Protein AF-A0A3D4B2M4-F1 (afdb_monomer_lite)

Sequence (196 aa):
KDDSYNDTPLGWANENHQDTMIDFLISRGAAMSMGDAARTGKIELVKAFIALDSTQVDLGMETSWRPLFSAAGWGHKEVVELLLDHGAEVNGASLFGNTALHSAVGGGYTEIIMLLLARGANTNVQTQDGTTPLHRAAWQRQTDMVKLLMENGADPHIKETNGYTTLDLAVAEEGAALKDWGEAGAVDAEIVRMLT

Structure (mmCIF, N/CA/C/O backbone):
data_AF-A0A3D4B2M4-F1
#
_entry.id   AF-A0A3D4B2M4-F1
#
loop_
_atom_site.group_PDB
_atom_site.id
_atom_site.type_symbol
_atom_site.label_atom_id
_atom_site.label_alt_id
_atom_site.label_comp_id
_atom_site.label_asym_id
_atom_site.label_entity_id
_atom_site.label_seq_id
_atom_site.pdbx_PDB_ins_code
_atom_site.Cartn_x
_atom_site.Cartn_y
_atom_site.Cartn_z
_atom_site.occupancy
_atom_site.B_iso_or_equiv
_atom_site.auth_seq_id
_atom_site.auth_comp_id
_atom_site.auth_asym_id
_atom_site.auth_atom_id
_atom_site.pdbx_PDB_model_num
ATOM 1 N N . LYS A 1 1 ? 8.833 13.791 18.496 1.00 41.97 1 LYS A N 1
ATOM 2 C CA . LYS A 1 1 ? 7.609 13.258 19.125 1.00 41.97 1 LYS A CA 1
ATOM 3 C C . LYS A 1 1 ? 6.656 14.427 19.179 1.00 41.97 1 LYS A C 1
ATOM 5 O O . LYS A 1 1 ? 6.992 15.424 19.797 1.00 41.97 1 LYS A O 1
ATOM 10 N N . ASP A 1 2 ? 5.643 14.390 18.327 1.00 47.41 2 ASP A N 1
ATOM 11 C CA . ASP A 1 2 ? 4.594 15.400 18.307 1.00 47.41 2 ASP A CA 1
ATOM 12 C C . ASP A 1 2 ? 3.565 14.946 19.345 1.00 47.41 2 ASP A C 1
ATOM 14 O O . ASP A 1 2 ? 2.770 14.044 19.083 1.00 47.41 2 ASP A O 1
ATOM 18 N N . ASP A 1 3 ? 3.691 15.475 20.561 1.00 55.06 3 ASP A N 1
ATOM 19 C CA . ASP A 1 3 ? 2.860 15.108 21.713 1.00 55.06 3 ASP A CA 1
ATOM 20 C C . ASP A 1 3 ? 1.454 15.749 21.636 1.00 55.06 3 ASP A C 1
ATOM 22 O O . ASP A 1 3 ? 0.611 15.509 22.498 1.00 55.06 3 ASP A O 1
ATOM 26 N N . SER A 1 4 ? 1.145 16.482 20.555 1.00 70.69 4 SER A N 1
ATOM 27 C CA . SER A 1 4 ? -0.133 17.184 20.374 1.00 70.69 4 SER A CA 1
ATOM 28 C C . SER A 1 4 ? -1.361 16.271 20.386 1.00 70.69 4 SER A C 1
ATOM 30 O O . SER A 1 4 ? -2.443 16.719 20.755 1.00 70.69 4 SER A O 1
ATOM 32 N N . TYR A 1 5 ? -1.225 14.993 20.009 1.00 72.88 5 TYR A N 1
ATOM 33 C CA . TYR A 1 5 ? -2.334 14.039 20.071 1.00 72.88 5 TYR A CA 1
ATOM 34 C C . TYR A 1 5 ? -2.703 13.671 21.511 1.00 72.88 5 TYR A C 1
ATOM 36 O O . TYR A 1 5 ? -3.893 13.631 21.828 1.00 72.88 5 TYR A O 1
ATOM 44 N N . ASN A 1 6 ? -1.714 13.407 22.367 1.00 76.19 6 ASN A N 1
ATOM 45 C CA . ASN A 1 6 ? -1.953 13.004 23.756 1.00 76.19 6 ASN A CA 1
ATOM 46 C C . ASN A 1 6 ? -2.572 14.141 24.575 1.00 76.19 6 ASN A C 1
ATOM 48 O O . ASN A 1 6 ? -3.351 13.888 25.489 1.00 76.19 6 ASN A O 1
ATOM 52 N N . ASP A 1 7 ? -2.315 15.385 24.168 1.00 82.31 7 ASP A N 1
ATOM 53 C CA . ASP A 1 7 ? -2.938 16.576 24.743 1.00 82.31 7 ASP A CA 1
ATOM 54 C C . ASP A 1 7 ? -4.418 16.747 24.341 1.00 82.31 7 ASP A C 1
ATOM 56 O O . ASP A 1 7 ? -5.126 17.595 24.890 1.00 82.31 7 ASP A O 1
ATOM 60 N N . THR A 1 8 ? -4.930 15.950 23.393 1.00 85.44 8 THR A N 1
ATOM 61 C CA . THR A 1 8 ? -6.353 15.981 23.023 1.00 85.44 8 THR A CA 1
ATOM 62 C C . THR A 1 8 ? -7.210 15.128 23.964 1.00 85.44 8 THR A C 1
ATOM 64 O O . THR A 1 8 ? -6.751 14.093 24.454 1.00 85.44 8 THR A O 1
ATOM 67 N N . PRO A 1 9 ? -8.506 15.463 24.145 1.00 86.62 9 PRO A N 1
ATOM 68 C CA . PRO A 1 9 ? -9.433 14.613 24.896 1.00 86.62 9 PRO A CA 1
ATOM 69 C C . PRO A 1 9 ? -9.510 13.176 24.364 1.00 86.62 9 PRO A C 1
ATOM 71 O O . PRO A 1 9 ? -9.657 12.240 25.146 1.00 86.62 9 PRO A O 1
ATOM 74 N N . LEU A 1 10 ? -9.385 12.996 23.042 1.00 84.62 10 LEU A N 1
ATOM 75 C CA . LEU A 1 10 ? -9.393 11.671 22.418 1.00 84.62 10 LEU A CA 1
ATOM 76 C C . LEU A 1 10 ? -8.096 10.908 22.706 1.00 84.62 10 LEU A C 1
ATOM 78 O O . LEU A 1 10 ? -8.146 9.712 22.979 1.00 84.62 10 LEU A O 1
ATOM 82 N N . GLY A 1 11 ? -6.952 11.597 22.687 1.00 85.31 11 GLY A N 1
ATOM 83 C CA . GLY A 1 11 ? -5.661 11.017 23.044 1.00 85.31 11 GLY A CA 1
ATOM 84 C C . GLY A 1 11 ? -5.634 10.516 24.471 1.00 85.31 11 GLY A C 1
ATOM 85 O O . GLY A 1 11 ? -5.378 9.333 24.687 1.00 85.31 11 GLY A O 1
ATOM 86 N N . TRP A 1 12 ? -6.027 11.369 25.415 1.00 88.06 12 TRP A N 1
ATOM 87 C CA . TRP A 1 12 ? -6.155 10.978 26.812 1.00 88.06 12 TRP A CA 1
ATOM 88 C C . TRP A 1 12 ? -7.107 9.785 26.996 1.00 88.06 12 TRP A C 1
ATOM 90 O O . TRP A 1 12 ? -6.767 8.834 27.699 1.00 88.06 12 TRP A O 1
ATOM 100 N N . ALA A 1 13 ? -8.276 9.793 26.341 1.00 88.94 13 ALA A N 1
ATOM 101 C CA . ALA A 1 13 ? -9.247 8.702 26.446 1.00 88.94 13 ALA A CA 1
ATOM 102 C C . ALA A 1 13 ? -8.692 7.372 25.906 1.00 88.94 13 ALA A C 1
ATOM 104 O O . ALA A 1 13 ? -8.861 6.337 26.547 1.00 88.94 13 ALA A O 1
ATOM 105 N N . ASN A 1 14 ? -7.985 7.406 24.774 1.00 86.19 14 ASN A N 1
ATOM 106 C CA . ASN A 1 14 ? -7.337 6.236 24.183 1.00 86.19 14 ASN A CA 1
ATOM 107 C C . ASN A 1 14 ? -6.202 5.684 25.059 1.00 86.19 14 ASN A C 1
ATOM 109 O O . ASN A 1 14 ? -6.116 4.477 25.252 1.00 86.19 14 ASN A O 1
ATOM 113 N N . GLU A 1 15 ? -5.346 6.548 25.614 1.00 86.88 15 GLU A N 1
ATOM 114 C CA . GLU A 1 15 ? -4.249 6.125 26.500 1.00 86.88 15 GLU A CA 1
ATOM 115 C C . GLU A 1 15 ? -4.736 5.526 27.822 1.00 86.88 15 GLU A C 1
ATOM 117 O O . GLU A 1 15 ? -4.068 4.674 28.402 1.00 86.88 15 GLU A O 1
ATOM 122 N N . ASN A 1 16 ? -5.903 5.963 28.297 1.00 89.06 16 ASN A N 1
ATOM 123 C CA . ASN A 1 16 ? -6.493 5.503 29.552 1.00 89.06 16 ASN A CA 1
ATOM 124 C C . ASN A 1 16 ? -7.593 4.447 29.345 1.00 89.06 16 ASN A C 1
ATOM 126 O O . ASN A 1 16 ? -8.349 4.186 30.284 1.00 89.06 16 ASN A O 1
ATOM 130 N N . HIS A 1 17 ? -7.695 3.860 28.144 1.00 88.69 17 HIS A N 1
ATOM 131 C CA . HIS A 1 17 ? -8.661 2.809 27.789 1.00 88.69 17 HIS A CA 1
ATOM 132 C C . HIS A 1 17 ? -10.112 3.161 28.176 1.00 88.69 17 HIS A C 1
ATOM 134 O O . HIS A 1 17 ? -10.832 2.378 28.795 1.00 88.69 17 HIS A O 1
ATOM 140 N N . GLN A 1 18 ? -10.523 4.398 27.882 1.00 91.25 18 GLN A N 1
ATOM 141 C CA . GLN A 1 18 ? -11.850 4.925 28.200 1.00 91.25 18 GLN A CA 1
ATOM 142 C C . GLN A 1 18 ? -12.810 4.734 27.019 1.00 91.25 18 GLN A C 1
ATOM 144 O O . GLN A 1 18 ? -13.229 5.711 26.402 1.00 91.25 18 GLN A O 1
ATOM 149 N N . ASP A 1 19 ? -13.173 3.489 26.711 1.00 87.62 19 ASP A N 1
ATOM 150 C CA . ASP A 1 19 ? -13.913 3.113 25.492 1.00 87.62 19 ASP A CA 1
ATOM 151 C C . ASP A 1 19 ? -15.190 3.942 25.267 1.00 87.62 19 ASP A C 1
ATOM 153 O O . ASP A 1 19 ? -15.391 4.520 24.204 1.00 87.62 19 ASP A O 1
ATOM 157 N N . THR A 1 20 ? -16.011 4.135 26.306 1.00 88.50 20 THR A N 1
ATOM 158 C CA . THR A 1 20 ? -17.236 4.952 26.202 1.00 88.50 20 THR A CA 1
ATOM 159 C C . THR A 1 20 ? -16.945 6.421 25.879 1.00 88.50 20 THR A C 1
ATOM 161 O O . THR A 1 20 ? -17.726 7.082 25.193 1.00 88.50 20 THR A O 1
ATOM 164 N N . MET A 1 21 ? -15.831 6.957 26.384 1.00 85.88 21 MET A N 1
ATOM 165 C CA . MET A 1 21 ? -15.405 8.322 26.079 1.00 85.88 21 MET A CA 1
ATOM 166 C C . MET A 1 21 ? -14.867 8.415 24.649 1.00 85.88 21 MET A C 1
ATOM 168 O O . MET A 1 21 ? -15.148 9.397 23.968 1.00 85.88 21 MET A O 1
ATOM 172 N N . ILE A 1 22 ? -14.134 7.400 24.182 1.00 85.50 22 ILE A N 1
ATOM 173 C CA . ILE A 1 22 ? -13.660 7.305 22.796 1.00 85.50 22 ILE A CA 1
ATOM 174 C C . ILE A 1 22 ? -14.858 7.332 21.843 1.00 85.50 22 ILE A C 1
ATOM 176 O O . ILE A 1 22 ? -14.911 8.195 20.965 1.00 85.50 22 ILE A O 1
ATOM 180 N N . ASP A 1 23 ? -15.857 6.481 22.084 1.00 83.31 23 ASP A N 1
ATOM 181 C CA . ASP A 1 23 ? -17.074 6.412 21.273 1.00 83.31 23 ASP A CA 1
ATOM 182 C C . ASP A 1 23 ? -17.819 7.748 21.239 1.00 83.31 23 ASP A C 1
ATOM 184 O O . ASP A 1 23 ? -18.197 8.258 20.178 1.00 83.31 23 ASP A O 1
ATOM 188 N N . PHE A 1 24 ? -17.982 8.363 22.413 1.00 83.94 24 PHE A N 1
ATOM 189 C CA . PHE A 1 24 ? -18.613 9.669 22.539 1.00 83.94 24 PHE A CA 1
ATOM 190 C C . PHE A 1 24 ? -17.864 10.743 21.742 1.00 83.94 24 PHE A C 1
ATOM 192 O O . PHE A 1 24 ? -18.487 11.494 20.989 1.00 83.94 24 PHE A O 1
ATOM 199 N N . LEU A 1 25 ? -16.540 10.821 21.877 1.00 83.19 25 LEU A N 1
ATOM 200 C CA . LEU A 1 25 ? -15.727 11.830 21.202 1.00 83.19 25 LEU A CA 1
ATOM 201 C C . LEU A 1 25 ? -15.739 11.640 19.683 1.00 83.19 25 LEU A C 1
ATOM 203 O O . LEU A 1 25 ? -15.917 12.621 18.960 1.00 83.19 25 LEU A O 1
ATOM 207 N N . ILE A 1 26 ? -15.622 10.402 19.197 1.00 81.00 26 ILE A N 1
ATOM 208 C CA . ILE A 1 26 ? -15.720 10.092 17.765 1.00 81.00 26 ILE A CA 1
ATOM 209 C C . ILE A 1 26 ? -17.094 10.515 17.224 1.00 81.00 26 ILE A C 1
ATOM 211 O O . ILE A 1 26 ? -17.157 11.247 16.236 1.00 81.00 26 ILE A O 1
ATOM 215 N N . SER A 1 27 ? -18.186 10.173 17.921 1.00 80.25 27 SER A N 1
ATOM 216 C CA . SER A 1 27 ? -19.558 10.529 17.509 1.00 80.25 27 SER A CA 1
ATOM 217 C C . SER A 1 27 ? -19.821 12.042 17.439 1.00 80.25 27 SER A C 1
ATOM 219 O O . SER A 1 27 ? -20.737 12.494 16.751 1.00 80.25 27 SER A O 1
ATOM 221 N N . ARG A 1 28 ? -19.024 12.847 18.153 1.00 78.75 28 ARG A N 1
ATOM 222 C CA . ARG A 1 28 ? -19.120 14.314 18.184 1.00 78.75 28 ARG A CA 1
ATOM 223 C C . ARG A 1 28 ? -18.178 15.006 17.202 1.00 78.75 28 ARG A C 1
ATOM 225 O O . ARG A 1 28 ? -18.105 16.233 17.222 1.00 78.75 28 ARG A O 1
ATOM 232 N N . GLY A 1 29 ? -17.498 14.248 16.343 1.00 71.81 29 GLY A N 1
ATOM 233 C CA . GLY A 1 29 ? -16.551 14.789 15.374 1.00 71.81 29 GLY A CA 1
ATOM 234 C C . GLY A 1 29 ? -15.217 15.141 16.021 1.00 71.81 29 GLY A C 1
ATOM 235 O O . GLY A 1 29 ? -14.761 16.281 15.930 1.00 71.81 29 GLY A O 1
ATOM 236 N N . ALA A 1 30 ? -14.598 14.174 16.703 1.00 73.38 30 ALA A N 1
ATOM 237 C CA . ALA A 1 30 ? -13.226 14.327 17.171 1.00 73.38 30 ALA A CA 1
ATOM 238 C C . ALA A 1 30 ? -12.288 14.728 16.017 1.00 73.38 30 ALA A C 1
ATOM 240 O O . ALA A 1 30 ? -12.465 14.316 14.874 1.00 73.38 30 ALA A O 1
ATOM 241 N N . ALA A 1 31 ? -11.251 15.507 16.332 1.00 68.81 31 ALA A N 1
ATOM 242 C CA . ALA A 1 31 ? -10.310 16.026 15.336 1.00 68.81 31 ALA A CA 1
ATOM 243 C C . ALA A 1 31 ? -9.489 14.940 14.607 1.00 68.81 31 ALA A C 1
ATOM 245 O O . ALA A 1 31 ? -8.898 15.220 13.568 1.00 68.81 31 ALA A O 1
ATOM 246 N N . MET A 1 32 ? -9.429 13.714 15.139 1.00 77.31 32 MET A N 1
ATOM 247 C CA . MET A 1 32 ? -8.734 12.596 14.500 1.00 77.31 32 MET A CA 1
ATOM 248 C C . MET A 1 32 ? -9.663 11.857 13.541 1.00 77.31 32 MET A C 1
ATOM 250 O O . MET A 1 32 ? -10.744 11.428 13.933 1.00 77.31 32 MET A O 1
ATOM 254 N N . SER A 1 33 ? -9.198 11.642 12.310 1.00 78.69 33 SER A N 1
ATOM 255 C CA . SER A 1 33 ? -9.883 10.793 11.336 1.00 78.69 33 SER A CA 1
ATOM 256 C C . SER A 1 33 ? -9.478 9.319 11.474 1.00 78.69 33 SER A C 1
ATOM 258 O O . SER A 1 33 ? -8.387 9.000 11.955 1.00 78.69 33 SER A O 1
ATOM 260 N N . MET A 1 34 ? -10.310 8.410 10.958 1.00 82.12 34 MET A N 1
ATOM 261 C CA . MET A 1 34 ? -9.964 6.988 10.833 1.00 82.12 34 MET A CA 1
ATOM 262 C C . MET A 1 34 ? -8.683 6.773 10.009 1.00 82.12 34 MET A C 1
ATOM 264 O O . MET A 1 34 ? -7.865 5.916 10.337 1.00 82.12 34 MET A O 1
ATOM 268 N N . GLY A 1 35 ? -8.471 7.588 8.969 1.00 80.38 35 GLY A N 1
ATOM 269 C CA . GLY A 1 35 ? -7.258 7.553 8.154 1.00 80.38 35 GLY A CA 1
ATOM 270 C C . GLY A 1 35 ? -5.994 7.873 8.954 1.00 80.38 35 GLY A C 1
ATOM 271 O O . GLY A 1 35 ? -4.974 7.218 8.758 1.00 80.38 35 GLY A O 1
ATOM 272 N N . ASP A 1 36 ? -6.062 8.829 9.884 1.00 80.44 36 ASP A N 1
ATOM 273 C CA . ASP A 1 36 ? -4.941 9.186 10.763 1.00 80.44 36 ASP A CA 1
ATOM 274 C C . ASP A 1 36 ? -4.704 8.148 11.862 1.00 80.44 36 ASP A C 1
ATOM 276 O O . ASP A 1 36 ? -3.553 7.849 12.193 1.00 80.44 36 ASP A O 1
ATOM 280 N N . ALA A 1 37 ? -5.774 7.561 12.403 1.00 85.56 37 ALA A N 1
ATOM 281 C CA . ALA A 1 37 ? -5.667 6.431 13.320 1.00 85.56 37 ALA A CA 1
ATOM 282 C C . ALA A 1 37 ? -4.973 5.239 12.638 1.00 85.56 37 ALA A C 1
ATOM 284 O O . ALA A 1 37 ? -4.032 4.674 13.194 1.00 85.56 37 ALA A O 1
ATOM 285 N N . ALA A 1 38 ? -5.356 4.930 11.395 1.00 87.81 38 ALA A N 1
ATOM 286 C CA . ALA A 1 38 ? -4.742 3.875 10.597 1.00 87.81 38 ALA A CA 1
ATOM 287 C C . ALA A 1 38 ? -3.280 4.180 10.234 1.00 87.81 38 ALA A C 1
ATOM 289 O O . ALA A 1 38 ? -2.420 3.314 10.368 1.00 87.81 38 ALA A O 1
ATOM 290 N N . ARG A 1 39 ? -2.976 5.432 9.864 1.00 85.06 39 ARG A N 1
ATOM 291 C CA . ARG A 1 39 ? -1.614 5.930 9.595 1.00 85.06 39 ARG A CA 1
ATOM 292 C C . ARG A 1 39 ? -0.676 5.826 10.798 1.00 85.06 39 ARG A C 1
ATOM 294 O O . ARG A 1 39 ? 0.532 5.775 10.622 1.00 85.06 39 ARG A O 1
ATOM 301 N N . THR A 1 40 ? -1.223 5.901 12.010 1.00 85.94 40 THR A N 1
ATOM 302 C CA . THR A 1 40 ? -0.454 5.862 13.264 1.00 85.94 40 THR A CA 1
ATOM 303 C C . THR A 1 40 ? -0.506 4.501 13.956 1.00 85.94 40 THR A C 1
ATOM 305 O O . THR A 1 40 ? 0.072 4.352 15.031 1.00 85.94 40 THR A O 1
ATOM 308 N N . GLY A 1 41 ? -1.196 3.517 13.369 1.00 87.50 41 GLY A N 1
ATOM 309 C CA . GLY A 1 41 ? -1.284 2.157 13.897 1.00 87.50 41 GLY A CA 1
ATOM 310 C C . GLY A 1 41 ? -2.149 2.018 15.150 1.00 87.50 41 GLY A C 1
ATOM 311 O O . GLY A 1 41 ? -2.019 1.036 15.875 1.00 87.50 41 GLY A O 1
ATOM 312 N N . LYS A 1 42 ? -3.026 2.987 15.440 1.00 88.25 42 LYS A N 1
ATOM 313 C CA . LYS A 1 42 ? -3.885 2.980 16.636 1.00 88.25 42 LYS A CA 1
ATOM 314 C C . LYS A 1 42 ? -5.083 2.060 16.430 1.00 88.25 42 LYS A C 1
ATOM 316 O O . LYS A 1 42 ? -6.194 2.521 16.181 1.00 88.25 42 LYS A O 1
ATOM 321 N N . ILE A 1 43 ? -4.842 0.755 16.521 1.00 88.56 43 ILE A N 1
ATOM 322 C CA . ILE A 1 43 ? -5.827 -0.279 16.190 1.00 88.56 43 ILE A CA 1
ATOM 323 C C . ILE A 1 43 ? -7.128 -0.162 16.995 1.00 88.56 43 ILE A C 1
ATOM 325 O O . ILE A 1 43 ? -8.198 -0.324 16.420 1.00 88.56 43 ILE A O 1
ATOM 329 N N . GLU A 1 44 ? -7.067 0.193 18.281 1.00 87.00 44 GLU A N 1
ATOM 330 C CA . GLU A 1 44 ? -8.271 0.346 19.113 1.00 87.00 44 GLU A CA 1
ATOM 331 C C . GLU A 1 44 ? -9.161 1.497 18.634 1.00 87.00 44 GLU A C 1
ATOM 333 O O . GLU A 1 44 ? -10.378 1.345 18.548 1.00 87.00 44 GLU A O 1
ATOM 338 N N . LEU A 1 45 ? -8.565 2.610 18.192 1.00 85.50 45 LEU A N 1
ATOM 339 C CA . LEU A 1 45 ? -9.331 3.675 17.550 1.00 85.50 45 LEU A CA 1
ATOM 340 C C . LEU A 1 45 ? -9.919 3.224 16.218 1.00 85.50 45 LEU A C 1
ATOM 342 O O . LEU A 1 45 ? -11.068 3.539 15.934 1.00 85.50 45 LEU A O 1
ATOM 346 N N . VAL A 1 46 ? -9.161 2.485 15.402 1.00 87.12 46 VAL A N 1
ATOM 347 C CA . VAL A 1 46 ? -9.677 1.956 14.129 1.00 87.12 46 VAL A CA 1
ATOM 348 C C . VAL A 1 46 ? -10.877 1.037 14.378 1.00 87.12 46 VAL A C 1
ATOM 350 O O . VAL A 1 46 ? -11.886 1.181 13.695 1.00 87.12 46 VAL A O 1
ATOM 353 N N . LYS A 1 47 ? -10.822 0.162 15.391 1.00 87.56 47 LYS A N 1
ATOM 354 C CA . LYS A 1 47 ? -11.961 -0.671 15.808 1.00 87.56 47 LYS A CA 1
ATOM 355 C C . LYS A 1 47 ? -13.159 0.174 16.240 1.00 87.56 47 LYS A C 1
ATOM 357 O O . LYS A 1 47 ? -14.267 -0.103 15.794 1.00 87.56 47 LYS A O 1
ATOM 362 N N . ALA A 1 48 ? -12.943 1.207 17.056 1.00 84.75 48 ALA A N 1
ATOM 363 C CA . ALA A 1 48 ? -14.010 2.108 17.490 1.00 84.75 48 ALA A CA 1
ATOM 364 C C . ALA A 1 48 ? -14.660 2.835 16.298 1.00 84.75 48 ALA A C 1
ATOM 366 O O . ALA A 1 48 ? -15.884 2.866 16.188 1.00 84.75 48 ALA A O 1
ATOM 367 N N . PHE A 1 49 ? -13.860 3.340 15.349 1.00 83.62 49 PHE A N 1
ATOM 368 C CA . PHE A 1 49 ? -14.374 3.937 14.111 1.00 83.62 49 PHE A CA 1
ATOM 369 C C . PHE A 1 49 ? -15.225 2.944 13.305 1.00 83.62 49 PHE A C 1
ATOM 371 O O . PHE A 1 49 ? -16.333 3.293 12.911 1.00 83.62 49 PHE A O 1
ATOM 378 N N . ILE A 1 50 ? -14.760 1.701 13.117 1.00 82.81 50 ILE A N 1
ATOM 379 C CA . ILE A 1 50 ? -15.519 0.650 12.413 1.00 82.81 50 ILE A CA 1
ATOM 380 C C . ILE A 1 50 ? -16.836 0.330 13.137 1.00 82.81 50 ILE A C 1
ATOM 382 O O . ILE A 1 50 ? -17.870 0.165 12.494 1.00 82.81 50 ILE A O 1
ATOM 386 N N . ALA A 1 51 ? -16.814 0.240 14.469 1.00 82.94 51 ALA A N 1
ATOM 387 C CA . ALA A 1 51 ? -17.985 -0.114 15.270 1.00 82.94 51 ALA A CA 1
ATOM 388 C C . ALA A 1 51 ? -19.075 0.972 15.247 1.00 82.94 51 ALA A C 1
ATOM 390 O O . ALA A 1 51 ? -20.266 0.656 15.253 1.00 82.94 51 ALA A O 1
ATOM 391 N N . LEU A 1 52 ? -18.676 2.246 15.215 1.00 73.56 52 LEU A N 1
ATOM 392 C CA . LEU A 1 52 ? -19.595 3.387 15.192 1.00 73.56 52 LEU A CA 1
ATOM 393 C C . LEU A 1 52 ? -20.171 3.641 13.795 1.00 73.56 52 LEU A C 1
ATOM 395 O O . LEU A 1 52 ? -21.329 4.043 13.678 1.00 73.56 52 LEU A O 1
ATOM 399 N N . ASP A 1 53 ? -19.402 3.368 12.741 1.00 64.75 53 ASP A N 1
ATOM 400 C CA . ASP A 1 53 ? -19.763 3.662 11.350 1.00 64.75 53 ASP A CA 1
ATOM 401 C C . ASP A 1 53 ? -20.506 2.499 10.659 1.00 64.75 53 ASP A C 1
ATOM 403 O O . ASP A 1 53 ? -20.249 2.141 9.509 1.00 64.75 53 ASP A O 1
ATOM 407 N N . SER A 1 54 ? -21.470 1.898 11.372 1.00 50.00 54 SER A N 1
ATOM 408 C CA . SER A 1 54 ? -22.284 0.740 10.936 1.00 50.00 54 SER A CA 1
ATOM 409 C C . SER A 1 54 ? -23.111 0.943 9.652 1.00 50.00 54 SER A C 1
ATOM 411 O O . SER A 1 54 ? -23.837 0.038 9.236 1.00 50.00 54 SER A O 1
ATOM 413 N N . THR A 1 55 ? -22.995 2.093 8.987 1.00 42.38 55 THR A N 1
ATOM 414 C CA . THR A 1 55 ? -23.576 2.310 7.662 1.00 42.38 55 THR A CA 1
ATOM 415 C C . THR A 1 55 ? -22.561 2.464 6.546 1.00 42.38 55 THR A C 1
ATOM 417 O O . THR A 1 55 ? -23.004 2.423 5.400 1.00 42.38 55 THR A O 1
ATOM 420 N N . GLN A 1 56 ? -21.254 2.639 6.782 1.00 47.06 56 GLN A N 1
ATOM 421 C CA . GLN A 1 56 ? -20.459 3.197 5.694 1.00 47.06 56 GLN A CA 1
ATOM 422 C C . GLN A 1 56 ? -18.940 3.003 5.703 1.00 47.06 56 GLN A C 1
ATOM 424 O O . GLN A 1 56 ? -18.173 3.948 5.567 1.00 47.06 56 GLN A O 1
ATOM 429 N N . VAL A 1 57 ? -18.500 1.745 5.633 1.00 48.94 57 VAL A N 1
ATOM 430 C CA . VAL A 1 57 ? -17.136 1.436 5.152 1.00 48.94 57 VAL A CA 1
ATOM 431 C C . VAL A 1 57 ? -16.930 1.921 3.696 1.00 48.94 57 VAL A C 1
ATOM 433 O O . VAL A 1 57 ? -15.792 2.043 3.254 1.00 48.94 57 VAL A O 1
ATOM 436 N N . ASP A 1 58 ? -18.013 2.263 2.969 1.00 46.81 58 ASP A N 1
ATOM 437 C CA . ASP A 1 58 ? -17.980 2.421 1.508 1.00 46.81 58 ASP A CA 1
ATOM 438 C C . ASP A 1 58 ? -18.806 3.571 0.869 1.00 46.81 58 ASP A C 1
ATOM 440 O O . ASP A 1 58 ? -18.903 3.611 -0.354 1.00 46.81 58 ASP A O 1
ATOM 444 N N . LEU A 1 59 ? -19.413 4.537 1.592 1.00 36.78 59 LEU A N 1
ATOM 445 C CA . LEU A 1 59 ? -20.041 5.687 0.888 1.00 36.78 59 LEU A CA 1
ATOM 446 C C . LEU A 1 59 ? -19.232 6.980 1.002 1.00 36.78 59 LEU A C 1
ATOM 448 O O . LEU A 1 59 ? -19.207 7.678 2.012 1.00 36.78 59 LEU A O 1
ATOM 452 N N . GLY A 1 60 ? -18.714 7.377 -0.156 1.00 40.00 60 GLY A N 1
ATOM 453 C CA . GLY A 1 60 ? -19.293 8.545 -0.818 1.00 40.00 60 GLY A CA 1
ATOM 454 C C . GLY A 1 60 ? -18.768 9.912 -0.398 1.00 40.00 60 GLY A C 1
ATOM 455 O O . GLY A 1 60 ? -19.263 10.919 -0.898 1.00 40.00 60 GLY A O 1
ATOM 456 N N . MET A 1 61 ? -17.743 9.979 0.441 1.00 38.03 61 MET A N 1
ATOM 457 C CA . MET A 1 61 ? -16.860 11.142 0.464 1.00 38.03 61 MET A CA 1
ATOM 458 C C . MET A 1 61 ? -15.508 10.701 -0.077 1.00 38.03 61 MET A C 1
ATOM 460 O O . MET A 1 61 ? -15.115 9.555 0.123 1.00 38.03 61 MET A O 1
ATOM 464 N N . GLU A 1 62 ? -14.787 11.589 -0.755 1.00 44.84 62 GLU A N 1
ATOM 465 C CA . GLU A 1 62 ? -13.466 11.371 -1.379 1.00 44.84 62 GLU A CA 1
ATOM 466 C C . GLU A 1 62 ? -12.356 10.843 -0.422 1.00 44.84 62 GLU A C 1
ATOM 468 O O . GLU A 1 62 ? -11.169 10.858 -0.741 1.00 44.84 62 GLU A O 1
ATOM 473 N N . THR A 1 63 ? -12.712 10.388 0.781 1.00 46.34 63 THR A N 1
ATOM 474 C CA . THR A 1 63 ? -11.865 10.059 1.923 1.00 46.34 63 THR A CA 1
ATOM 475 C C . THR A 1 63 ? -12.028 8.629 2.460 1.00 46.34 63 THR A C 1
ATOM 477 O O . THR A 1 63 ? -11.167 8.224 3.245 1.00 46.34 63 THR A O 1
ATOM 480 N N . SER A 1 64 ? -13.029 7.838 2.031 1.00 46.75 64 SER A N 1
ATOM 481 C CA . SER A 1 64 ? -13.289 6.473 2.556 1.00 46.75 64 SER A CA 1
ATOM 482 C C . SER A 1 64 ? -12.189 5.441 2.234 1.00 46.75 64 SER A C 1
ATOM 484 O O . SER A 1 64 ? -12.112 4.387 2.850 1.00 46.75 64 SER A O 1
ATOM 486 N N . TRP A 1 65 ? -11.245 5.787 1.357 1.00 56.66 65 TRP A N 1
ATOM 487 C CA . TRP A 1 65 ? -10.184 4.898 0.859 1.00 56.66 65 TRP A CA 1
ATOM 488 C C . TRP A 1 65 ? -8.826 5.120 1.548 1.00 56.66 65 TRP A C 1
ATOM 490 O O . TRP A 1 65 ? -7.881 4.352 1.380 1.00 56.66 65 TRP A O 1
ATOM 500 N N . ARG A 1 66 ? -8.708 6.175 2.368 1.00 72.06 66 ARG A N 1
ATOM 501 C CA . ARG A 1 66 ? -7.453 6.561 3.039 1.00 72.06 66 ARG A CA 1
ATOM 502 C C . ARG A 1 66 ? -6.983 5.597 4.138 1.00 72.06 66 ARG A C 1
ATOM 504 O O . ARG A 1 66 ? -5.767 5.472 4.266 1.00 72.06 66 ARG A O 1
ATOM 511 N N . PRO A 1 67 ? -7.844 4.941 4.945 1.00 83.19 67 PRO A N 1
ATOM 512 C CA . PRO A 1 67 ? -7.364 4.121 6.059 1.00 83.19 67 PRO A CA 1
ATOM 513 C C . PRO A 1 67 ? -6.489 2.952 5.607 1.00 83.19 67 PRO A C 1
ATOM 515 O O . PRO A 1 67 ? -5.402 2.768 6.151 1.00 83.19 67 PRO A O 1
ATOM 518 N N . LEU A 1 68 ? -6.913 2.219 4.571 1.00 88.62 68 LEU A N 1
ATOM 519 C CA . LEU A 1 68 ? -6.167 1.067 4.064 1.00 88.62 68 LEU A CA 1
ATOM 520 C C . LEU A 1 68 ? -4.836 1.500 3.436 1.00 88.62 68 LEU A C 1
ATOM 522 O O . LEU A 1 68 ? -3.802 0.910 3.737 1.00 88.62 68 LEU A O 1
ATOM 526 N N . PHE A 1 69 ? -4.836 2.568 2.631 1.00 86.69 69 PHE A N 1
ATOM 527 C CA . PHE A 1 69 ? -3.612 3.088 2.005 1.00 86.69 69 PHE A CA 1
ATOM 528 C C . PHE A 1 69 ? -2.628 3.623 3.043 1.00 86.69 69 PHE A C 1
ATOM 530 O O . PHE A 1 69 ? -1.434 3.351 2.958 1.00 86.69 69 PHE A O 1
ATOM 537 N N . SER A 1 70 ? -3.126 4.350 4.047 1.00 86.75 70 SER A N 1
ATOM 538 C CA . SER A 1 70 ? -2.313 4.848 5.154 1.00 86.75 70 SER A CA 1
ATOM 539 C C . SER A 1 70 ? -1.734 3.701 5.979 1.00 86.75 70 SER A C 1
ATOM 541 O O . SER A 1 70 ? -0.538 3.685 6.229 1.00 86.75 70 SER A O 1
ATOM 543 N N . ALA A 1 71 ? -2.533 2.713 6.379 1.00 91.25 71 ALA A N 1
ATOM 544 C CA . ALA A 1 71 ? -2.010 1.575 7.133 1.00 91.25 71 ALA A CA 1
ATOM 545 C C . ALA A 1 71 ? -0.953 0.803 6.325 1.00 91.25 71 ALA A C 1
ATOM 547 O O . ALA A 1 71 ? 0.110 0.472 6.851 1.00 91.25 71 ALA A O 1
ATOM 548 N N . ALA A 1 72 ? -1.212 0.587 5.032 1.00 91.75 72 ALA A N 1
ATOM 549 C CA . ALA A 1 72 ? -0.307 -0.112 4.131 1.00 91.75 72 ALA A CA 1
ATOM 550 C C . ALA A 1 72 ? 1.000 0.659 3.887 1.00 91.75 72 ALA A C 1
ATOM 552 O O . ALA A 1 72 ? 2.077 0.077 3.956 1.00 91.75 72 ALA A O 1
ATOM 553 N N . GLY A 1 73 ? 0.915 1.970 3.652 1.00 88.94 73 GLY A N 1
ATOM 554 C CA . GLY A 1 73 ? 2.062 2.845 3.399 1.00 88.94 73 GLY A CA 1
ATOM 555 C C . GLY A 1 73 ? 2.887 3.209 4.632 1.00 88.94 73 GLY A C 1
ATOM 556 O O . GLY A 1 73 ? 3.950 3.799 4.475 1.00 88.94 73 GLY A O 1
ATOM 557 N N . TRP A 1 74 ? 2.421 2.867 5.836 1.00 90.06 74 TRP A N 1
ATOM 558 C CA . TRP A 1 74 ? 3.133 3.099 7.101 1.00 90.06 74 TRP A CA 1
ATOM 559 C C . TRP A 1 74 ? 3.465 1.804 7.861 1.00 90.06 74 TRP A C 1
ATOM 561 O O . TRP A 1 74 ? 3.988 1.856 8.972 1.00 90.06 74 TRP A O 1
ATOM 571 N N . GLY A 1 75 ? 3.204 0.633 7.270 1.00 92.81 75 GLY A N 1
ATOM 572 C CA . GLY A 1 75 ? 3.662 -0.645 7.821 1.00 92.81 75 GLY A CA 1
ATOM 573 C C . GLY A 1 75 ? 2.776 -1.237 8.919 1.00 92.81 75 GLY A C 1
ATOM 574 O O . GLY A 1 75 ? 3.201 -2.146 9.629 1.00 92.81 75 GLY A O 1
ATOM 575 N N . HIS A 1 76 ? 1.536 -0.772 9.070 1.00 94.88 76 HIS A N 1
ATOM 576 C CA . HIS A 1 76 ? 0.624 -1.230 10.121 1.00 94.88 76 HIS A CA 1
ATOM 577 C C . HIS A 1 76 ? -0.187 -2.458 9.688 1.00 94.88 76 HIS A C 1
ATOM 579 O O . HIS A 1 76 ? -1.390 -2.371 9.447 1.00 94.88 76 HIS A O 1
ATOM 585 N N . LYS A 1 77 ? 0.477 -3.617 9.607 1.00 94.81 77 LYS A N 1
ATOM 586 C CA . LYS A 1 77 ? -0.113 -4.887 9.144 1.00 94.81 77 LYS A CA 1
ATOM 587 C C . LYS A 1 77 ? -1.413 -5.263 9.857 1.00 94.81 77 LYS A C 1
ATOM 589 O O . LYS A 1 77 ? -2.389 -5.560 9.184 1.00 94.81 77 LYS A O 1
ATOM 594 N N . GLU A 1 78 ? -1.452 -5.200 11.187 1.00 94.69 78 GLU A N 1
ATOM 595 C CA . GLU A 1 78 ? -2.649 -5.565 11.965 1.00 94.69 78 GLU A CA 1
ATOM 596 C C . GLU A 1 78 ? -3.858 -4.683 11.612 1.00 94.69 78 GLU A C 1
ATOM 598 O O . GLU A 1 78 ? -4.991 -5.154 11.548 1.00 94.69 78 GLU A O 1
ATOM 603 N N . VAL A 1 79 ? -3.616 -3.399 11.325 1.00 93.19 79 VAL A N 1
ATOM 604 C CA . VAL A 1 79 ? -4.661 -2.478 10.867 1.00 93.19 79 VAL A CA 1
ATOM 605 C C . VAL A 1 79 ? -5.099 -2.824 9.443 1.00 93.19 79 VAL A C 1
ATOM 607 O O . VAL A 1 79 ? -6.292 -2.796 9.161 1.00 93.19 79 VAL A O 1
ATOM 610 N N . VAL A 1 80 ? -4.167 -3.176 8.551 1.00 93.38 80 VAL A N 1
ATOM 611 C CA . VAL A 1 80 ? -4.498 -3.633 7.189 1.00 93.38 80 VAL A CA 1
ATOM 612 C C . VAL A 1 80 ? -5.369 -4.891 7.232 1.00 93.38 80 VAL A C 1
ATOM 614 O O . VAL A 1 80 ? -6.395 -4.930 6.559 1.00 93.38 80 VAL A O 1
ATOM 617 N N . GLU A 1 81 ? -5.000 -5.890 8.038 1.00 94.25 81 GLU A N 1
ATOM 618 C CA . GLU A 1 81 ? -5.789 -7.116 8.225 1.00 94.25 81 GLU A CA 1
ATOM 619 C C . GLU A 1 81 ? -7.196 -6.789 8.724 1.00 94.25 81 GLU A C 1
ATOM 621 O O . GLU A 1 81 ? -8.174 -7.189 8.093 1.00 94.25 81 GLU A O 1
ATOM 626 N N . LEU A 1 82 ? -7.299 -5.980 9.783 1.00 91.62 82 LEU A N 1
ATOM 627 C CA . LEU A 1 82 ? -8.577 -5.563 10.351 1.00 91.62 82 LEU A CA 1
ATOM 628 C C . LEU A 1 82 ? -9.473 -4.875 9.312 1.00 91.62 82 LEU A C 1
ATOM 630 O O . LEU A 1 82 ? -10.656 -5.195 9.220 1.00 91.62 82 LEU A O 1
ATOM 634 N N . LEU A 1 83 ? -8.926 -3.938 8.535 1.00 89.38 83 LEU A N 1
ATOM 635 C CA . LEU A 1 83 ? -9.679 -3.203 7.516 1.00 89.38 83 LEU A CA 1
ATOM 636 C C . LEU A 1 83 ? -10.189 -4.133 6.409 1.00 89.38 83 LEU A C 1
ATOM 638 O O . LEU A 1 83 ? -11.354 -4.045 6.025 1.00 89.38 83 LEU A O 1
ATOM 642 N N . LEU A 1 84 ? -9.344 -5.042 5.918 1.00 89.75 84 LEU A N 1
ATOM 643 C CA . LEU A 1 84 ? -9.724 -6.003 4.879 1.00 89.75 84 LEU A CA 1
ATOM 644 C C . LEU A 1 84 ? -10.768 -7.009 5.386 1.00 89.75 84 LEU A C 1
ATOM 646 O O . LEU A 1 84 ? -11.666 -7.386 4.638 1.00 89.75 84 LEU A O 1
ATOM 650 N N . ASP A 1 85 ? -10.688 -7.417 6.654 1.00 90.31 85 ASP A N 1
ATOM 651 C CA . ASP A 1 85 ? -11.675 -8.308 7.281 1.00 90.31 85 ASP A CA 1
ATOM 652 C C . ASP A 1 85 ? -13.049 -7.641 7.447 1.00 90.31 85 ASP A C 1
ATOM 654 O O . ASP A 1 85 ? -14.073 -8.322 7.436 1.00 90.31 85 ASP A O 1
ATOM 658 N N . HIS A 1 86 ? -13.082 -6.309 7.541 1.00 85.50 86 HIS A N 1
ATOM 659 C CA . HIS A 1 86 ? -14.308 -5.511 7.630 1.00 85.50 86 HIS A CA 1
ATOM 660 C C . HIS A 1 86 ? -14.769 -4.955 6.273 1.00 85.50 86 HIS A C 1
ATOM 662 O O . HIS A 1 86 ? -15.585 -4.037 6.225 1.00 85.50 86 HIS A O 1
ATOM 668 N N . GLY A 1 87 ? -14.287 -5.532 5.168 1.00 82.25 87 GLY A N 1
ATOM 669 C CA . GLY A 1 87 ? -14.808 -5.256 3.829 1.00 82.25 87 GLY A CA 1
ATOM 670 C C . GLY A 1 87 ? -14.162 -4.079 3.104 1.00 82.25 87 GLY A C 1
ATOM 671 O O . GLY A 1 87 ? -14.721 -3.629 2.108 1.00 82.25 87 GLY A O 1
ATOM 672 N N . ALA A 1 88 ? -13.000 -3.587 3.550 1.00 84.62 88 ALA A N 1
ATOM 673 C CA . ALA A 1 88 ? -12.244 -2.616 2.764 1.00 84.62 88 ALA A CA 1
ATOM 674 C C . ALA A 1 88 ? -11.878 -3.201 1.389 1.00 84.62 88 ALA A C 1
ATOM 676 O O . ALA A 1 88 ? -11.354 -4.315 1.288 1.00 84.62 88 ALA A O 1
ATOM 677 N N . GLU A 1 89 ? -12.120 -2.442 0.322 1.00 86.12 89 GLU A N 1
ATOM 678 C CA . GLU A 1 89 ? -11.816 -2.894 -1.031 1.00 86.12 89 GLU A CA 1
ATOM 679 C C . GLU A 1 89 ? -10.297 -2.913 -1.269 1.00 86.12 89 GLU A C 1
ATOM 681 O O . GLU A 1 89 ? -9.622 -1.882 -1.323 1.00 86.12 89 GLU A O 1
ATOM 686 N N . VAL A 1 90 ? -9.757 -4.115 -1.471 1.00 88.31 90 VAL A N 1
ATOM 687 C CA . VAL A 1 90 ? -8.319 -4.351 -1.685 1.00 88.31 90 VAL A CA 1
ATOM 688 C C . VAL A 1 90 ? -7.759 -3.633 -2.923 1.00 88.31 90 VAL A C 1
ATOM 690 O O . VAL A 1 90 ? -6.603 -3.208 -2.928 1.00 88.31 90 VAL A O 1
ATOM 693 N N . ASN A 1 91 ? -8.588 -3.481 -3.960 1.00 88.44 91 ASN A N 1
ATOM 694 C CA . ASN A 1 91 ? -8.243 -2.858 -5.241 1.00 88.44 91 ASN A CA 1
ATOM 695 C C . ASN A 1 91 ? -8.745 -1.422 -5.371 1.00 88.44 91 ASN A C 1
ATOM 697 O O . ASN A 1 91 ? -8.565 -0.810 -6.425 1.00 88.44 91 ASN A O 1
ATOM 701 N N . GLY A 1 92 ? -9.314 -0.880 -4.293 1.00 84.69 92 GLY A N 1
ATOM 702 C CA . GLY A 1 92 ? -9.698 0.511 -4.225 1.00 84.69 92 GLY A CA 1
ATOM 703 C C . GL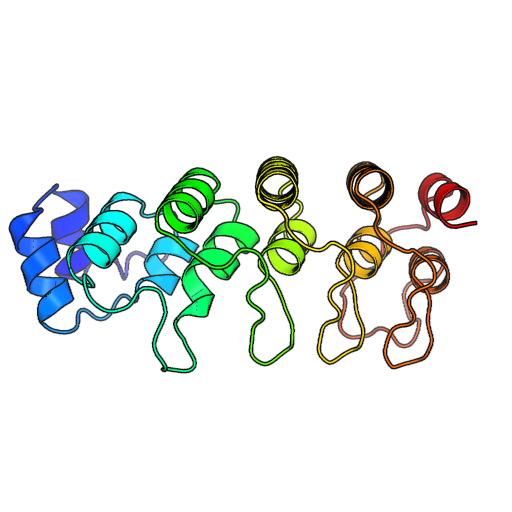Y A 1 92 ? -8.523 1.405 -4.592 1.00 84.69 92 GLY A C 1
ATOM 704 O O . GLY A 1 92 ? -7.394 1.187 -4.139 1.00 84.69 92 GLY A O 1
ATOM 705 N N . ALA A 1 93 ? -8.786 2.404 -5.424 1.00 84.19 93 ALA A N 1
ATOM 706 C CA . ALA A 1 93 ? -7.780 3.337 -5.898 1.00 84.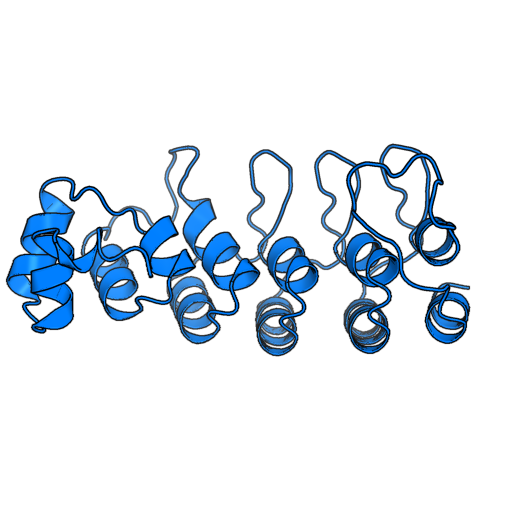19 93 ALA A CA 1
ATOM 707 C C . ALA A 1 93 ? -8.079 4.749 -5.385 1.00 84.19 93 ALA A C 1
ATOM 709 O O . ALA A 1 93 ? -9.229 5.173 -5.294 1.00 84.19 93 ALA A O 1
ATOM 710 N N . SER A 1 94 ? -7.030 5.494 -5.042 1.00 81.94 94 SER A N 1
ATOM 711 C CA . SER A 1 94 ? -7.142 6.911 -4.704 1.00 81.94 94 SER A CA 1
ATOM 712 C C . SER A 1 94 ? -7.506 7.751 -5.933 1.00 81.94 94 SER A C 1
ATOM 714 O O . SER A 1 94 ? -7.471 7.270 -7.064 1.00 81.94 94 SER A O 1
ATOM 716 N N . LEU A 1 95 ? -7.756 9.050 -5.732 1.00 80.06 95 LEU A N 1
ATOM 717 C CA . LEU A 1 95 ? -7.950 10.014 -6.828 1.00 80.06 95 LEU A CA 1
ATOM 718 C C . LEU A 1 95 ? -6.788 10.032 -7.841 1.00 80.06 95 LEU A C 1
ATOM 720 O O . LEU A 1 95 ? -6.989 10.389 -8.995 1.00 80.06 95 LEU A O 1
ATOM 724 N N . PHE A 1 96 ? -5.592 9.614 -7.418 1.00 82.00 96 PHE A N 1
ATOM 725 C CA . PHE A 1 96 ? -4.399 9.509 -8.262 1.00 82.00 96 PHE A CA 1
ATOM 726 C C . PHE A 1 96 ? -4.162 8.081 -8.783 1.00 82.00 96 PHE A C 1
ATOM 728 O O . PHE A 1 96 ? -3.074 7.769 -9.261 1.00 82.00 96 PHE A O 1
ATOM 735 N N . GLY A 1 97 ? -5.124 7.171 -8.621 1.00 85.00 97 GLY A N 1
ATOM 736 C CA . GLY A 1 97 ? -5.010 5.770 -9.030 1.00 85.00 97 GLY A CA 1
ATOM 737 C C . GLY A 1 97 ? -4.112 4.907 -8.130 1.00 85.00 97 GLY A C 1
ATOM 738 O O . GLY A 1 97 ? -3.776 3.786 -8.496 1.00 85.00 97 GLY A O 1
ATOM 739 N N . ASN A 1 98 ? -3.697 5.401 -6.956 1.00 86.00 98 ASN A N 1
ATOM 740 C CA . ASN A 1 98 ? -2.856 4.618 -6.045 1.00 86.00 98 ASN A CA 1
ATOM 741 C C . ASN A 1 98 ? -3.710 3.636 -5.244 1.00 86.00 98 ASN A C 1
ATOM 743 O O . ASN A 1 98 ? -4.670 4.045 -4.597 1.00 86.00 98 ASN A O 1
ATOM 747 N N . THR A 1 99 ? -3.312 2.369 -5.235 1.00 90.69 99 THR A N 1
ATOM 748 C CA . THR A 1 99 ? -3.928 1.320 -4.408 1.00 90.69 99 THR A CA 1
ATOM 749 C C . THR A 1 99 ? -3.131 1.084 -3.127 1.00 90.69 99 THR A C 1
ATOM 751 O O . THR A 1 99 ? -1.986 1.526 -2.998 1.00 90.69 99 THR A O 1
ATOM 754 N N . ALA A 1 100 ? -3.688 0.301 -2.200 1.00 90.81 100 ALA A N 1
ATOM 755 C CA . ALA A 1 100 ? -2.970 -0.137 -1.001 1.00 90.81 100 ALA A CA 1
ATOM 756 C C . ALA A 1 100 ? -1.641 -0.836 -1.341 1.00 90.81 100 ALA A C 1
ATOM 758 O O . ALA A 1 100 ? -0.642 -0.648 -0.646 1.00 90.81 100 ALA A O 1
ATOM 759 N N . LEU A 1 101 ? -1.611 -1.583 -2.452 1.00 93.88 101 LEU A N 1
ATOM 760 C CA . LEU A 1 101 ? -0.414 -2.262 -2.941 1.00 93.88 101 LEU A CA 1
ATOM 761 C C . LEU A 1 101 ? 0.671 -1.270 -3.388 1.00 93.88 101 LEU A C 1
ATOM 763 O O . LEU A 1 101 ? 1.838 -1.473 -3.061 1.00 93.88 101 LEU A O 1
ATOM 767 N N . HIS A 1 102 ? 0.302 -0.167 -4.053 1.00 91.56 102 HIS A N 1
ATOM 768 C CA . HIS A 1 102 ? 1.254 0.898 -4.397 1.00 91.56 102 HIS A CA 1
ATOM 769 C C . HIS A 1 102 ? 1.903 1.492 -3.145 1.00 91.56 102 HIS A C 1
ATOM 771 O O . HIS A 1 102 ? 3.123 1.654 -3.096 1.00 91.56 102 HIS A O 1
ATOM 777 N N . SER A 1 103 ? 1.099 1.793 -2.120 1.00 90.06 103 SER A N 1
ATOM 778 C CA . SER A 1 103 ? 1.598 2.354 -0.862 1.00 90.06 103 SER A CA 1
ATOM 779 C C . SER A 1 103 ? 2.497 1.370 -0.110 1.00 90.06 103 SER A C 1
ATOM 781 O O . SER A 1 103 ? 3.570 1.762 0.344 1.00 90.06 103 SER A O 1
ATOM 783 N N . ALA A 1 104 ? 2.109 0.094 -0.029 1.00 92.75 104 ALA A N 1
ATOM 784 C CA . ALA A 1 104 ? 2.901 -0.936 0.641 1.00 92.75 104 ALA A CA 1
ATOM 785 C C . ALA A 1 104 ? 4.258 -1.166 -0.045 1.00 92.75 104 ALA A C 1
ATOM 787 O O . ALA A 1 104 ? 5.281 -1.224 0.637 1.00 92.75 104 ALA A O 1
ATOM 788 N N . VAL A 1 105 ? 4.280 -1.230 -1.385 1.00 91.38 105 VAL A N 1
ATOM 789 C CA . VAL A 1 105 ? 5.523 -1.317 -2.175 1.00 91.38 105 VAL A CA 1
ATOM 790 C C . VAL A 1 105 ? 6.368 -0.062 -1.989 1.00 91.38 105 VAL A C 1
ATOM 792 O O . VAL A 1 105 ? 7.570 -0.159 -1.766 1.00 91.38 105 VAL A O 1
ATOM 795 N N . GLY A 1 106 ? 5.740 1.116 -2.013 1.00 87.00 106 GLY A N 1
ATOM 796 C CA . GLY A 1 106 ? 6.419 2.389 -1.792 1.00 87.00 106 GLY A CA 1
ATOM 797 C C . GLY A 1 106 ? 7.131 2.486 -0.440 1.00 87.00 106 GLY A C 1
ATOM 798 O O . GLY A 1 106 ? 8.157 3.159 -0.372 1.00 87.00 106 GLY A O 1
ATOM 799 N N . GLY A 1 107 ? 6.602 1.819 0.592 1.00 86.00 107 GLY A N 1
ATOM 800 C CA . GLY A 1 107 ? 7.193 1.723 1.930 1.00 86.00 107 GLY A CA 1
ATOM 801 C C . GLY A 1 107 ? 8.054 0.476 2.181 1.00 86.00 107 GLY A C 1
ATOM 802 O O . GLY A 1 107 ? 8.634 0.362 3.257 1.00 86.00 107 GLY A O 1
ATOM 803 N N . GLY A 1 108 ? 8.154 -0.457 1.226 1.00 88.38 108 GLY A N 1
ATOM 804 C CA . GLY A 1 108 ? 8.958 -1.678 1.369 1.00 88.38 108 GLY A CA 1
ATOM 805 C C . GLY A 1 108 ? 8.381 -2.732 2.328 1.00 88.38 108 GLY A C 1
ATOM 806 O O . GLY A 1 108 ? 9.121 -3.571 2.838 1.00 88.38 108 GLY A O 1
ATOM 807 N N . TYR A 1 109 ? 7.076 -2.708 2.616 1.00 93.25 109 TYR A N 1
ATOM 808 C CA . TYR A 1 109 ? 6.465 -3.573 3.634 1.00 93.25 109 TYR A CA 1
ATOM 809 C C . TYR A 1 109 ? 6.049 -4.942 3.078 1.00 93.25 109 TYR A C 1
ATOM 811 O O . TYR A 1 109 ? 4.867 -5.205 2.850 1.00 93.25 109 TYR A O 1
ATOM 819 N N . THR A 1 110 ? 7.018 -5.843 2.896 1.00 91.69 110 THR A N 1
ATOM 820 C CA . THR A 1 110 ? 6.831 -7.169 2.272 1.00 91.69 110 THR A CA 1
ATOM 821 C C . THR A 1 110 ? 5.687 -7.990 2.875 1.00 91.69 110 THR A C 1
ATOM 823 O O . THR A 1 110 ? 4.907 -8.589 2.138 1.00 91.69 110 THR A O 1
ATOM 826 N N . GLU A 1 111 ? 5.524 -8.001 4.202 1.00 93.38 111 GLU A N 1
ATOM 827 C CA . GLU A 1 111 ? 4.431 -8.751 4.841 1.00 93.38 111 GLU A CA 1
ATOM 828 C C . GLU A 1 111 ? 3.039 -8.228 4.468 1.00 93.38 111 GLU A C 1
ATOM 830 O O . GLU A 1 111 ? 2.117 -9.015 4.261 1.00 93.38 111 GLU A O 1
ATOM 835 N N . ILE A 1 112 ? 2.891 -6.908 4.351 1.00 94.81 112 ILE A N 1
ATOM 836 C CA . ILE A 1 112 ? 1.634 -6.272 3.942 1.00 94.81 112 ILE A CA 1
ATOM 837 C C . ILE A 1 112 ? 1.360 -6.554 2.470 1.00 94.81 112 ILE A C 1
ATOM 839 O O . ILE A 1 112 ? 0.220 -6.788 2.085 1.00 94.81 112 ILE A O 1
ATOM 843 N N . ILE A 1 113 ? 2.401 -6.568 1.645 1.00 94.31 113 ILE A N 1
ATOM 844 C CA . ILE A 1 113 ? 2.287 -6.866 0.218 1.00 94.31 113 ILE A CA 1
ATOM 845 C C . ILE A 1 113 ? 1.807 -8.300 0.020 1.00 94.31 113 ILE A C 1
ATOM 847 O O . ILE A 1 113 ? 0.828 -8.512 -0.689 1.00 94.31 113 ILE A O 1
ATOM 851 N N . MET A 1 114 ? 2.416 -9.270 0.707 1.00 94.25 114 MET A N 1
ATOM 852 C CA . MET A 1 114 ? 1.954 -10.661 0.682 1.00 94.25 114 MET A CA 1
ATOM 853 C C . MET A 1 114 ? 0.500 -10.788 1.139 1.00 94.25 114 MET A C 1
ATOM 855 O O . MET A 1 114 ? -0.278 -11.499 0.507 1.00 94.25 114 MET A O 1
ATOM 859 N N . LEU A 1 115 ? 0.118 -10.077 2.203 1.00 94.94 115 LEU A N 1
ATOM 860 C CA . LEU A 1 115 ? -1.261 -10.050 2.681 1.00 94.94 115 LEU A CA 1
ATOM 861 C C . LEU A 1 115 ? -2.220 -9.498 1.616 1.00 94.94 115 LEU A C 1
ATOM 863 O O . LEU A 1 115 ? -3.227 -10.133 1.320 1.00 94.94 115 LEU A O 1
ATOM 867 N N . LEU A 1 116 ? -1.914 -8.344 1.022 1.00 93.94 116 LEU A N 1
ATOM 868 C CA . LEU A 1 116 ? -2.749 -7.723 -0.009 1.00 93.94 116 LEU A CA 1
ATOM 869 C C . LEU A 1 116 ? -2.899 -8.640 -1.231 1.00 93.94 116 LEU A C 1
ATOM 871 O O . LEU A 1 116 ? -4.011 -8.831 -1.719 1.00 93.94 116 LEU A O 1
ATOM 875 N N . LEU A 1 117 ? -1.811 -9.268 -1.684 1.00 94.06 117 LEU A N 1
ATOM 876 C CA . LEU A 1 117 ? -1.832 -10.229 -2.792 1.00 94.06 117 LEU A CA 1
ATOM 877 C C . LEU A 1 117 ? -2.668 -11.470 -2.455 1.00 94.06 117 LEU A C 1
ATOM 879 O O . LEU A 1 117 ? -3.500 -11.883 -3.261 1.00 94.06 117 LEU A O 1
ATOM 883 N N . ALA A 1 118 ? -2.541 -12.007 -1.238 1.00 94.25 118 ALA A N 1
ATOM 884 C CA . ALA A 1 118 ? -3.367 -13.118 -0.763 1.00 94.25 118 ALA A CA 1
ATOM 885 C C . ALA A 1 118 ? -4.865 -12.763 -0.693 1.00 94.25 118 ALA A C 1
ATOM 887 O O . ALA A 1 118 ? -5.716 -13.644 -0.812 1.00 94.25 118 ALA A O 1
ATOM 888 N N . ARG A 1 119 ? -5.197 -11.476 -0.529 1.00 93.00 119 ARG A N 1
ATOM 889 C CA . ARG A 1 119 ? -6.570 -10.946 -0.562 1.00 93.00 119 ARG A CA 1
ATOM 890 C C . ARG A 1 119 ? -7.031 -10.540 -1.969 1.00 93.00 119 ARG A C 1
ATOM 892 O O . ARG A 1 119 ? -8.119 -9.991 -2.103 1.00 93.00 119 ARG A O 1
ATOM 899 N N . GLY A 1 120 ? -6.251 -10.833 -3.013 1.00 91.50 120 GLY A N 1
ATOM 900 C CA . GLY A 1 120 ? -6.625 -10.585 -4.409 1.00 91.50 120 GLY A CA 1
ATOM 901 C C . GLY A 1 120 ? -6.284 -9.185 -4.925 1.00 91.50 120 GLY A C 1
ATOM 902 O O . GLY A 1 120 ? -6.961 -8.686 -5.828 1.00 91.50 120 GLY A O 1
ATOM 903 N N . ALA A 1 121 ? -5.260 -8.535 -4.362 1.00 92.69 121 ALA A N 1
ATOM 904 C CA . ALA A 1 121 ? -4.746 -7.284 -4.908 1.00 92.69 121 ALA A CA 1
ATOM 905 C C . ALA A 1 121 ? -4.246 -7.470 -6.349 1.00 92.69 121 ALA A C 1
ATOM 907 O O . ALA A 1 121 ? -3.460 -8.369 -6.644 1.00 92.69 121 ALA A O 1
ATOM 908 N N . ASN A 1 122 ? -4.670 -6.583 -7.241 1.00 92.69 122 ASN A N 1
ATOM 909 C CA . ASN A 1 122 ? -4.239 -6.545 -8.626 1.00 92.69 122 ASN A CA 1
ATOM 910 C C . ASN A 1 122 ? -2.873 -5.845 -8.725 1.00 92.69 122 ASN A C 1
ATOM 912 O O . ASN A 1 122 ? -2.730 -4.658 -8.423 1.00 92.69 122 ASN A O 1
ATOM 916 N N . THR A 1 123 ? -1.871 -6.594 -9.181 1.00 93.81 123 THR A N 1
ATOM 917 C CA . THR A 1 123 ? -0.477 -6.160 -9.357 1.00 93.81 123 THR A CA 1
ATOM 918 C C . THR A 1 123 ? -0.259 -5.219 -10.538 1.00 93.81 123 THR A C 1
ATOM 920 O O . THR A 1 123 ? 0.789 -4.584 -10.614 1.00 93.81 123 THR A O 1
ATOM 923 N N . ASN A 1 124 ? -1.241 -5.097 -11.432 1.00 93.44 124 ASN A N 1
ATOM 924 C CA . ASN A 1 124 ? -1.143 -4.362 -12.693 1.00 93.44 124 ASN A CA 1
ATOM 925 C C . ASN A 1 124 ? -1.982 -3.080 -12.716 1.00 93.44 124 ASN A C 1
ATOM 927 O O . ASN A 1 124 ? -2.140 -2.470 -13.772 1.00 93.44 124 ASN A O 1
ATOM 931 N N . VAL A 1 125 ? -2.543 -2.661 -11.575 1.00 91.56 125 VAL A N 1
ATOM 932 C CA . VAL A 1 125 ? -3.249 -1.374 -11.497 1.00 91.56 125 VAL A CA 1
ATOM 933 C C . VAL A 1 125 ? -2.269 -0.253 -11.813 1.00 91.56 125 VAL A C 1
ATOM 935 O O . VAL A 1 125 ? -1.175 -0.213 -11.253 1.00 91.56 125 VAL A O 1
ATOM 938 N N . GLN A 1 126 ? -2.677 0.641 -12.707 1.00 91.56 126 GLN A N 1
ATOM 939 C CA . GLN A 1 126 ? -1.912 1.823 -13.068 1.00 91.56 126 GLN A CA 1
ATOM 940 C C . GLN A 1 126 ? -2.421 3.037 -12.292 1.00 91.56 126 GLN A C 1
ATOM 942 O O . GLN A 1 126 ? -3.628 3.272 -12.209 1.00 91.56 126 GLN A O 1
ATOM 947 N N . THR A 1 127 ? -1.495 3.826 -11.756 1.00 89.69 127 THR A N 1
ATOM 948 C CA . THR A 1 127 ? -1.795 5.169 -11.255 1.00 89.69 127 THR A CA 1
ATOM 949 C C . THR A 1 127 ? -2.150 6.113 -12.407 1.00 89.69 127 THR A C 1
ATOM 951 O O . THR A 1 127 ? -2.054 5.761 -13.585 1.00 89.69 127 THR A O 1
ATOM 954 N N . GLN A 1 128 ? -2.520 7.351 -12.083 1.00 87.31 128 GLN A N 1
ATOM 955 C CA . GLN A 1 128 ? -2.751 8.403 -13.076 1.00 87.31 128 GLN A CA 1
ATOM 956 C C . GLN A 1 128 ? -1.526 8.665 -13.976 1.00 87.31 128 GLN A C 1
ATOM 958 O O . GLN A 1 128 ? -1.685 9.034 -15.138 1.00 87.31 128 GLN A O 1
ATOM 963 N N . ASP A 1 129 ? -0.319 8.404 -13.470 1.00 85.62 129 ASP A N 1
ATOM 964 C CA . ASP A 1 129 ? 0.934 8.522 -14.220 1.00 85.62 129 ASP A CA 1
ATOM 965 C C . ASP A 1 129 ? 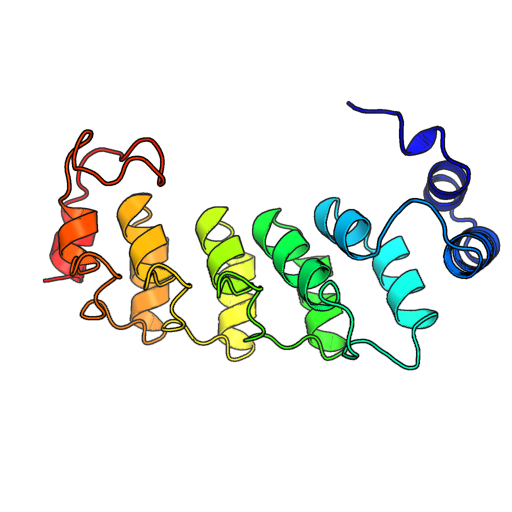1.279 7.234 -14.995 1.00 85.62 129 ASP A C 1
ATOM 967 O O . ASP A 1 129 ? 2.382 7.084 -15.515 1.00 85.62 129 ASP A O 1
ATOM 971 N N . GLY A 1 130 ? 0.356 6.271 -15.066 1.00 88.25 130 GLY A N 1
ATOM 972 C CA . GLY A 1 130 ? 0.558 4.991 -15.746 1.00 88.25 130 GLY A CA 1
ATOM 973 C C . GLY A 1 130 ? 1.458 4.021 -14.974 1.00 88.25 130 GLY A C 1
ATOM 974 O O . GLY A 1 130 ? 1.813 2.960 -15.490 1.00 88.25 130 GLY A O 1
ATOM 975 N N . THR A 1 131 ? 1.844 4.366 -13.747 1.00 89.81 131 THR A N 1
ATOM 976 C CA . THR A 1 131 ? 2.829 3.614 -12.963 1.00 89.81 131 THR A CA 1
ATOM 977 C C . THR A 1 131 ? 2.164 2.436 -12.277 1.00 89.81 131 THR A C 1
ATOM 979 O O . THR A 1 131 ? 1.041 2.551 -11.800 1.00 89.81 131 THR A O 1
ATOM 982 N N . THR A 1 132 ? 2.856 1.303 -12.226 1.00 93.19 132 THR A N 1
ATOM 983 C CA . THR A 1 132 ? 2.394 0.096 -11.525 1.00 93.19 132 THR A CA 1
ATOM 984 C C . THR A 1 132 ? 3.228 -0.109 -10.260 1.00 93.19 132 THR A C 1
ATOM 986 O O . THR A 1 132 ? 4.324 0.459 -10.142 1.00 93.19 132 THR A O 1
ATOM 989 N N . PRO A 1 133 ? 2.791 -0.969 -9.324 1.00 92.19 133 PRO A N 1
ATOM 990 C CA . PRO A 1 133 ? 3.616 -1.357 -8.186 1.00 92.19 133 PRO A CA 1
ATOM 991 C C . PRO A 1 133 ? 4.983 -1.911 -8.624 1.00 92.19 133 PRO A C 1
ATOM 993 O O . PRO A 1 133 ? 5.997 -1.613 -7.995 1.00 92.19 133 PRO A O 1
ATOM 996 N N . LEU A 1 134 ? 5.040 -2.640 -9.745 1.00 92.94 134 LEU A N 1
ATOM 997 C CA . LEU A 1 134 ? 6.285 -3.195 -10.276 1.00 92.94 134 LEU A CA 1
ATOM 998 C C . LEU A 1 134 ? 7.261 -2.104 -10.751 1.00 92.94 134 LEU A C 1
ATOM 1000 O O . LEU A 1 134 ? 8.445 -2.172 -10.420 1.00 92.94 134 LEU A O 1
ATOM 1004 N N . HIS A 1 135 ? 6.768 -1.054 -11.420 1.00 90.62 135 HIS A N 1
ATOM 1005 C CA . HIS A 1 135 ? 7.587 0.112 -11.772 1.00 90.62 135 HIS A CA 1
ATOM 1006 C C . HIS A 1 135 ? 8.243 0.734 -10.528 1.00 90.62 135 HIS A C 1
ATOM 1008 O O . HIS A 1 135 ? 9.440 1.025 -10.529 1.00 90.62 135 HIS A O 1
ATOM 1014 N N . ARG A 1 136 ? 7.473 0.904 -9.442 1.00 87.38 136 ARG A N 1
ATOM 1015 C CA . ARG A 1 136 ? 7.965 1.470 -8.175 1.00 87.38 136 ARG A CA 1
ATOM 1016 C C . ARG A 1 136 ? 9.034 0.578 -7.534 1.00 87.38 136 ARG A C 1
ATOM 1018 O O . ARG A 1 136 ? 10.067 1.093 -7.113 1.00 87.38 136 ARG A O 1
ATOM 1025 N N . ALA A 1 137 ? 8.807 -0.735 -7.485 1.00 89.69 137 ALA A N 1
ATOM 1026 C CA . ALA A 1 137 ? 9.757 -1.701 -6.927 1.00 89.69 137 ALA A CA 1
ATOM 1027 C C . ALA A 1 137 ? 11.088 -1.722 -7.699 1.00 89.69 137 ALA A C 1
ATOM 1029 O O . ALA A 1 137 ? 12.160 -1.729 -7.090 1.00 89.69 137 ALA A O 1
ATOM 1030 N N . ALA A 1 138 ? 11.022 -1.668 -9.034 1.00 88.56 138 ALA A N 1
ATOM 1031 C CA . ALA A 1 138 ? 12.201 -1.615 -9.892 1.00 88.56 138 ALA A CA 1
ATOM 1032 C C . ALA A 1 138 ? 12.973 -0.299 -9.734 1.00 88.56 138 ALA A C 1
ATOM 1034 O O . ALA A 1 138 ? 14.199 -0.318 -9.620 1.00 88.56 138 ALA A O 1
ATOM 1035 N N . TRP A 1 139 ? 12.275 0.840 -9.655 1.00 83.94 139 TRP A N 1
ATOM 1036 C CA . TRP A 1 139 ? 12.8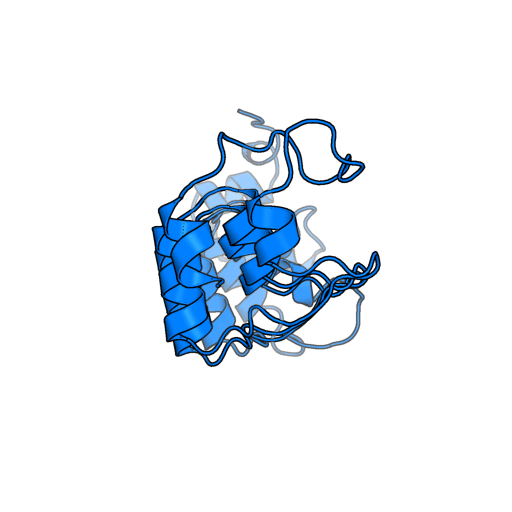94 2.143 -9.394 1.00 83.94 139 TRP A CA 1
ATOM 1037 C C . TRP A 1 139 ? 13.636 2.179 -8.052 1.00 83.94 139 TRP A C 1
ATOM 1039 O O . TRP A 1 139 ? 14.773 2.633 -7.980 1.00 83.94 139 TRP A O 1
ATOM 1049 N N . GLN A 1 140 ? 13.023 1.630 -7.000 1.00 83.00 140 GLN A N 1
ATOM 1050 C CA . GLN A 1 140 ? 13.617 1.561 -5.660 1.00 83.00 140 GLN A CA 1
ATOM 1051 C C . GLN A 1 140 ? 14.683 0.466 -5.502 1.00 83.00 140 GLN A C 1
ATOM 1053 O O . GLN A 1 140 ? 15.216 0.297 -4.408 1.00 83.00 140 GLN A O 1
ATOM 1058 N N . ARG A 1 141 ? 14.999 -0.277 -6.573 1.00 85.50 141 ARG A N 1
ATOM 1059 C CA . ARG A 1 141 ? 16.009 -1.349 -6.589 1.00 85.50 141 ARG A CA 1
ATOM 1060 C C . ARG A 1 141 ? 15.745 -2.449 -5.551 1.00 85.50 141 ARG A C 1
ATOM 1062 O O . ARG A 1 141 ? 16.664 -2.983 -4.940 1.00 85.50 141 ARG A O 1
ATOM 1069 N N . GLN A 1 142 ? 14.474 -2.792 -5.339 1.00 85.25 142 GLN A N 1
ATOM 1070 C CA . GLN A 1 142 ? 14.082 -3.824 -4.381 1.00 85.25 142 GLN A CA 1
ATOM 1071 C C . GLN A 1 142 ? 13.938 -5.182 -5.078 1.00 85.25 142 GLN A C 1
ATOM 1073 O O . GLN A 1 142 ? 12.845 -5.564 -5.494 1.00 85.25 142 GLN A O 1
ATOM 1078 N N . THR A 1 143 ? 15.041 -5.917 -5.207 1.00 88.62 143 THR A N 1
ATOM 1079 C CA . THR A 1 143 ? 15.108 -7.175 -5.976 1.00 88.62 143 THR A CA 1
ATOM 1080 C C . THR A 1 143 ? 14.117 -8.233 -5.490 1.00 88.62 143 THR A C 1
ATOM 1082 O O . THR A 1 143 ? 13.367 -8.789 -6.294 1.00 88.62 143 THR A O 1
ATOM 1085 N N . ASP A 1 144 ? 14.017 -8.438 -4.174 1.00 89.69 144 ASP A N 1
ATOM 1086 C CA . ASP A 1 144 ? 13.042 -9.369 -3.588 1.00 89.69 144 ASP A CA 1
ATOM 1087 C C . ASP A 1 144 ? 11.594 -8.952 -3.883 1.00 89.69 144 ASP A C 1
ATOM 1089 O O . ASP A 1 144 ? 10.735 -9.794 -4.140 1.00 89.69 144 ASP A O 1
ATOM 1093 N N . MET A 1 145 ? 11.327 -7.644 -3.899 1.00 89.94 145 MET A N 1
ATOM 1094 C CA . MET A 1 145 ? 10.004 -7.084 -4.169 1.00 89.94 145 MET A CA 1
ATOM 1095 C C . MET A 1 145 ? 9.601 -7.258 -5.631 1.00 89.94 145 MET A C 1
ATOM 1097 O O . MET A 1 145 ? 8.478 -7.658 -5.929 1.00 89.94 145 MET A O 1
ATOM 1101 N N . VAL A 1 146 ? 10.532 -6.975 -6.544 1.00 91.12 146 VAL A N 1
ATOM 1102 C CA . VAL A 1 146 ? 10.360 -7.175 -7.985 1.00 91.12 146 VAL A CA 1
ATOM 1103 C C . VAL A 1 146 ? 10.046 -8.641 -8.264 1.00 91.12 146 VAL A C 1
ATOM 1105 O O . VAL A 1 146 ? 9.047 -8.940 -8.920 1.00 91.12 146 VAL A O 1
ATOM 1108 N N . LYS A 1 147 ? 10.837 -9.556 -7.692 1.00 91.56 147 LYS A N 1
ATOM 1109 C CA . LYS A 1 147 ? 10.612 -10.998 -7.806 1.00 91.56 147 LYS A CA 1
ATOM 1110 C C . LYS A 1 147 ? 9.227 -11.398 -7.299 1.00 91.56 147 LYS A C 1
ATOM 1112 O O . LYS A 1 147 ? 8.483 -12.055 -8.021 1.00 91.56 147 LYS A O 1
ATOM 1117 N N . LEU A 1 148 ? 8.864 -10.957 -6.096 1.00 92.62 148 LEU A N 1
ATOM 1118 C CA . LEU A 1 148 ? 7.580 -11.269 -5.477 1.00 92.62 148 LEU A CA 1
ATOM 1119 C C . LEU A 1 148 ? 6.400 -10.777 -6.325 1.00 92.62 148 LEU A C 1
ATOM 1121 O O . LEU A 1 148 ? 5.435 -11.514 -6.522 1.00 92.62 148 LEU A O 1
ATOM 1125 N N . LEU A 1 149 ? 6.466 -9.556 -6.857 1.00 92.44 149 LEU A N 1
ATOM 1126 C CA . LEU A 1 149 ? 5.410 -9.009 -7.709 1.00 92.44 149 LEU A CA 1
ATOM 1127 C C . LEU A 1 149 ? 5.284 -9.783 -9.031 1.00 92.44 149 LEU A C 1
ATOM 1129 O O . LEU A 1 149 ? 4.165 -10.093 -9.439 1.00 92.44 149 LEU A O 1
ATOM 1133 N N . MET A 1 150 ? 6.399 -10.150 -9.673 1.00 92.31 150 MET A N 1
ATOM 1134 C CA . MET A 1 150 ? 6.376 -10.947 -10.910 1.00 92.31 150 MET A CA 1
ATOM 1135 C C . MET A 1 150 ? 5.851 -12.368 -10.688 1.00 92.31 150 MET A C 1
ATOM 1137 O O . MET A 1 150 ? 5.049 -12.853 -11.483 1.00 92.31 150 MET A O 1
ATOM 1141 N N . GLU A 1 151 ? 6.221 -13.018 -9.582 1.00 92.81 151 GLU A N 1
ATOM 1142 C CA . GLU A 1 151 ? 5.661 -14.322 -9.192 1.00 92.81 151 GLU A CA 1
ATOM 1143 C C . GLU A 1 151 ? 4.138 -14.259 -8.972 1.00 92.81 151 GLU A C 1
ATOM 1145 O O . GLU A 1 151 ? 3.443 -15.257 -9.157 1.00 92.81 151 GLU A O 1
ATOM 1150 N N . ASN A 1 152 ? 3.607 -13.075 -8.648 1.00 92.88 152 ASN A N 1
ATOM 1151 C CA . ASN A 1 152 ? 2.177 -12.802 -8.487 1.00 92.88 152 ASN A CA 1
ATOM 1152 C C . ASN A 1 152 ? 1.545 -12.126 -9.724 1.00 92.88 152 ASN A C 1
ATOM 1154 O O . ASN A 1 152 ? 0.528 -11.438 -9.620 1.00 92.88 152 ASN A O 1
ATOM 1158 N N . GLY A 1 153 ? 2.127 -12.327 -10.912 1.00 90.81 153 GLY A N 1
ATOM 1159 C CA . GLY A 1 153 ? 1.513 -11.952 -12.189 1.00 90.81 153 GLY A CA 1
ATOM 1160 C C . GLY A 1 153 ? 1.617 -10.472 -12.560 1.00 90.81 153 GLY A C 1
ATOM 1161 O O . GLY A 1 153 ? 0.824 -9.999 -13.378 1.00 90.81 153 GLY A O 1
ATOM 1162 N N . ALA A 1 154 ? 2.561 -9.732 -11.970 1.00 93.06 154 ALA A N 1
ATOM 1163 C CA . ALA A 1 154 ? 2.880 -8.389 -12.439 1.00 93.06 154 ALA A CA 1
ATOM 1164 C C . ALA A 1 154 ? 3.472 -8.435 -13.859 1.00 93.06 154 ALA A C 1
ATOM 1166 O O . ALA A 1 154 ? 4.401 -9.198 -14.121 1.00 93.06 154 ALA A O 1
ATOM 1167 N N . ASP A 1 155 ? 2.945 -7.608 -14.759 1.00 92.81 155 ASP A N 1
ATOM 1168 C CA . ASP A 1 155 ? 3.384 -7.502 -16.148 1.00 92.81 155 ASP A CA 1
ATOM 1169 C C . ASP A 1 155 ? 4.479 -6.419 -16.284 1.00 92.81 155 ASP A C 1
ATOM 1171 O O . ASP A 1 155 ? 4.193 -5.227 -16.110 1.00 92.81 155 ASP A O 1
ATOM 1175 N N . PRO A 1 156 ? 5.736 -6.796 -16.600 1.00 90.88 156 PRO A N 1
ATOM 1176 C CA . PRO A 1 156 ? 6.844 -5.852 -16.750 1.00 90.88 156 PRO A CA 1
ATOM 1177 C C . PRO A 1 156 ? 6.766 -5.004 -18.028 1.00 90.88 156 PRO A C 1
ATOM 1179 O O . PRO A 1 156 ? 7.506 -4.023 -18.154 1.00 90.88 156 PRO A O 1
ATOM 1182 N N . HIS A 1 157 ? 5.894 -5.361 -18.977 1.00 91.69 157 HIS A N 1
ATOM 1183 C CA . HIS A 1 157 ? 5.763 -4.694 -20.273 1.00 91.69 157 HIS A CA 1
ATOM 1184 C C . HIS A 1 157 ? 4.736 -3.560 -20.283 1.00 91.69 157 HIS A C 1
ATOM 1186 O O . HIS A 1 157 ? 4.612 -2.859 -21.295 1.00 91.69 157 HIS A O 1
ATOM 1192 N N . ILE A 1 158 ? 4.016 -3.352 -19.176 1.00 90.94 158 ILE A N 1
ATOM 1193 C CA . ILE A 1 158 ? 3.162 -2.177 -19.005 1.00 90.94 158 ILE A CA 1
ATOM 1194 C C . ILE A 1 158 ? 4.038 -0.929 -19.111 1.00 90.94 158 ILE A C 1
ATOM 1196 O O . ILE A 1 158 ? 5.127 -0.874 -18.544 1.00 90.94 158 ILE A O 1
ATOM 1200 N N . LYS A 1 159 ? 3.553 0.064 -19.854 1.00 90.19 159 LYS A N 1
ATOM 1201 C CA . LYS A 1 159 ? 4.224 1.352 -20.017 1.00 90.19 159 LYS A CA 1
ATOM 1202 C C . LYS A 1 159 ? 3.569 2.397 -19.134 1.00 90.19 159 LYS A C 1
ATOM 1204 O O . LYS A 1 159 ? 2.339 2.494 -19.119 1.00 90.19 159 LYS A O 1
ATOM 1209 N N . GLU A 1 160 ? 4.386 3.183 -18.446 1.00 87.56 160 GLU A N 1
ATOM 1210 C CA . GLU A 1 160 ? 3.910 4.396 -17.787 1.00 87.56 160 GLU A CA 1
ATOM 1211 C C . GLU A 1 160 ? 3.642 5.522 -18.805 1.00 87.56 160 GLU A C 1
ATOM 1213 O O . GLU A 1 160 ? 3.839 5.351 -20.012 1.00 87.56 160 GLU A O 1
ATOM 1218 N N . THR A 1 161 ? 3.118 6.658 -18.344 1.00 86.56 161 THR A N 1
ATOM 1219 C CA . THR A 1 161 ? 2.604 7.730 -19.213 1.00 86.56 161 THR A CA 1
ATOM 1220 C C . THR A 1 161 ? 3.655 8.327 -20.161 1.00 86.56 161 THR A C 1
ATOM 1222 O O . THR A 1 161 ? 3.300 8.768 -21.255 1.00 86.56 161 THR A O 1
ATOM 1225 N N . ASN A 1 162 ? 4.943 8.305 -19.810 1.00 83.50 162 ASN A N 1
ATOM 1226 C CA . ASN A 1 162 ? 6.041 8.733 -20.686 1.00 83.50 162 ASN A CA 1
ATOM 1227 C C . ASN A 1 162 ? 6.546 7.623 -21.634 1.00 83.50 162 ASN A C 1
ATOM 1229 O O . ASN A 1 162 ? 7.442 7.860 -22.447 1.00 83.50 162 ASN A O 1
ATOM 1233 N N . GLY A 1 163 ? 5.940 6.434 -21.594 1.00 86.12 163 GLY A N 1
ATOM 1234 C CA . GLY A 1 163 ? 6.241 5.300 -22.461 1.00 86.12 163 GLY A CA 1
ATOM 1235 C C . GLY A 1 163 ? 7.342 4.365 -21.955 1.00 86.12 163 GLY A C 1
ATOM 1236 O O . GLY A 1 163 ? 7.678 3.421 -22.676 1.00 86.12 163 GLY A O 1
ATOM 1237 N N . TYR A 1 164 ? 7.882 4.600 -20.758 1.00 86.31 164 TYR A N 1
ATOM 1238 C CA . TYR A 1 164 ? 8.878 3.754 -20.113 1.00 86.31 164 TYR A CA 1
ATOM 1239 C C . TYR A 1 164 ? 8.242 2.474 -19.575 1.00 86.31 164 TYR A C 1
ATOM 1241 O O . TYR A 1 164 ? 7.179 2.485 -18.959 1.00 86.31 164 TYR A O 1
ATOM 1249 N N . THR A 1 165 ? 8.910 1.354 -19.815 1.00 89.44 165 THR A N 1
ATOM 1250 C CA . THR A 1 165 ? 8.608 0.064 -19.191 1.00 89.44 165 THR A CA 1
ATOM 1251 C C . THR A 1 165 ? 9.281 -0.050 -17.827 1.00 89.44 165 THR A C 1
ATOM 1253 O O . THR A 1 165 ? 10.145 0.751 -17.461 1.00 89.44 165 THR A O 1
ATOM 1256 N N . THR A 1 166 ? 8.959 -1.109 -17.081 1.00 86.56 166 THR A N 1
ATOM 1257 C CA . THR A 1 166 ? 9.655 -1.401 -15.820 1.00 86.56 166 THR A CA 1
ATOM 1258 C C . THR A 1 166 ? 11.163 -1.575 -16.040 1.00 86.56 166 THR A C 1
ATOM 1260 O O . THR A 1 166 ? 11.955 -1.080 -15.238 1.00 86.56 166 THR A O 1
ATOM 1263 N N . LEU A 1 167 ? 11.572 -2.220 -17.141 1.00 87.31 167 LEU A N 1
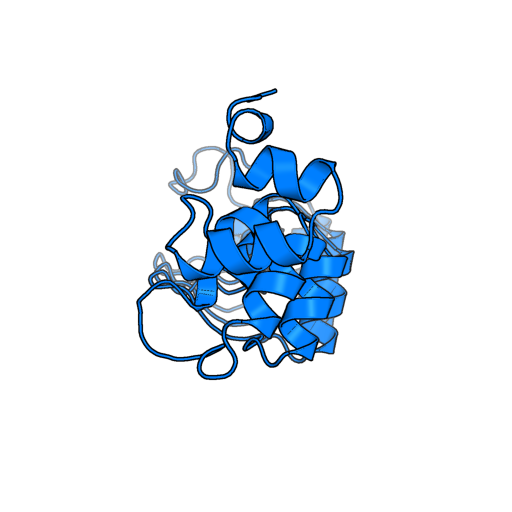ATOM 1264 C CA . LEU A 1 167 ? 12.985 -2.384 -17.491 1.00 87.31 167 LEU A CA 1
ATOM 1265 C C . LEU A 1 167 ? 13.665 -1.033 -17.736 1.00 87.31 167 LEU A C 1
ATOM 1267 O O . LEU A 1 167 ? 14.753 -0.805 -17.211 1.00 87.31 167 LEU A O 1
ATOM 1271 N N . ASP A 1 168 ? 13.012 -0.126 -18.467 1.00 87.62 168 ASP A N 1
ATOM 1272 C CA . ASP A 1 168 ? 13.556 1.208 -18.751 1.00 87.62 168 ASP A CA 1
ATOM 1273 C C . ASP A 1 168 ? 13.810 1.996 -17.455 1.00 87.62 168 ASP A C 1
ATOM 1275 O O . ASP A 1 168 ? 14.848 2.640 -17.309 1.00 87.62 168 ASP A O 1
ATOM 1279 N N . LEU A 1 169 ? 12.909 1.885 -16.471 1.00 83.25 169 LEU A N 1
ATOM 1280 C CA . LEU A 1 169 ? 13.082 2.494 -15.146 1.00 83.25 169 LEU A CA 1
ATOM 1281 C C . LEU A 1 169 ? 14.131 1.769 -14.281 1.00 83.25 169 LEU A C 1
ATOM 1283 O O . LEU A 1 169 ? 14.775 2.388 -13.427 1.00 83.25 169 LEU A O 1
ATOM 1287 N N . ALA A 1 170 ? 14.319 0.460 -14.476 1.00 83.88 170 ALA A N 1
ATOM 1288 C CA . ALA A 1 170 ? 15.327 -0.333 -13.770 1.00 83.88 170 ALA A CA 1
ATOM 1289 C C . ALA A 1 170 ? 16.761 0.046 -14.174 1.00 83.88 170 ALA A C 1
ATOM 1291 O O . ALA A 1 170 ? 17.661 0.033 -13.335 1.00 83.88 170 ALA A O 1
ATOM 1292 N N . VAL A 1 171 ? 16.965 0.402 -15.447 1.00 84.19 171 VAL A N 1
ATOM 1293 C CA . VAL A 1 171 ? 18.274 0.800 -15.998 1.00 84.19 171 VAL A CA 1
ATOM 1294 C C . VAL A 1 171 ? 18.491 2.312 -16.035 1.00 84.19 171 VAL A C 1
ATOM 1296 O O . VAL A 1 171 ? 19.600 2.752 -16.329 1.00 84.19 171 VAL A O 1
ATOM 1299 N N . ALA A 1 172 ? 17.458 3.111 -15.757 1.00 77.56 172 ALA A N 1
ATOM 1300 C CA . ALA A 1 172 ? 17.570 4.563 -15.722 1.00 77.56 172 ALA A CA 1
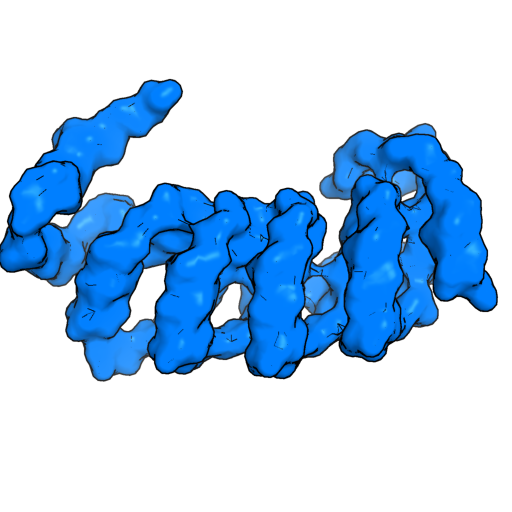ATOM 1301 C C . ALA A 1 172 ? 18.598 5.011 -14.668 1.00 77.56 172 ALA A C 1
ATOM 1303 O O . ALA A 1 172 ? 18.515 4.631 -13.497 1.00 77.56 172 ALA A O 1
ATOM 1304 N N . GLU A 1 173 ? 19.560 5.828 -15.099 1.00 62.62 173 GLU A N 1
ATOM 1305 C CA . GLU A 1 173 ? 20.563 6.436 -14.225 1.00 62.62 173 GLU A CA 1
ATOM 1306 C C . GLU A 1 173 ? 20.008 7.664 -13.490 1.00 62.62 173 GLU A C 1
ATOM 1308 O O . GLU A 1 173 ? 19.045 8.313 -13.921 1.00 62.62 173 GLU A O 1
ATOM 1313 N N . GLU A 1 174 ? 20.653 7.995 -12.373 1.00 54.16 174 GLU A N 1
ATOM 1314 C CA . GLU A 1 174 ? 20.356 9.172 -11.564 1.00 54.16 174 GLU A CA 1
ATOM 1315 C C . GLU A 1 174 ? 20.484 10.448 -12.423 1.00 54.16 174 GLU A C 1
ATOM 1317 O O . GLU A 1 174 ? 21.559 10.787 -12.916 1.00 54.16 174 GLU A O 1
ATOM 1322 N N . GLY A 1 175 ? 19.363 11.138 -12.664 1.00 53.50 175 GLY A N 1
ATOM 1323 C CA . GLY A 1 175 ? 19.301 12.325 -13.529 1.00 53.50 175 GLY A CA 1
ATOM 1324 C C . GLY A 1 175 ? 18.557 12.144 -14.857 1.00 53.50 175 GLY A C 1
ATOM 1325 O O . GLY A 1 175 ? 18.338 13.137 -15.558 1.00 53.50 175 GLY A O 1
ATOM 1326 N N . ALA A 1 176 ? 18.089 10.932 -15.185 1.00 54.19 176 ALA A N 1
ATOM 1327 C CA . ALA A 1 176 ? 16.997 10.772 -16.148 1.00 54.19 176 ALA A CA 1
ATOM 1328 C C . ALA A 1 176 ? 15.792 11.629 -15.703 1.00 54.19 176 ALA A C 1
ATOM 1330 O O . ALA A 1 176 ? 15.644 11.924 -14.518 1.00 54.19 176 ALA A O 1
ATOM 1331 N N . ALA A 1 177 ? 14.932 12.061 -16.629 1.00 49.81 177 ALA A N 1
ATOM 1332 C CA . ALA A 1 177 ? 13.828 13.008 -16.399 1.00 49.81 177 ALA A CA 1
ATOM 1333 C C . ALA A 1 177 ? 12.702 12.520 -15.445 1.00 49.81 177 ALA A C 1
ATOM 1335 O O . ALA A 1 177 ? 11.578 13.002 -15.506 1.00 49.81 177 ALA A O 1
ATOM 1336 N N . LEU A 1 178 ? 13.004 11.596 -14.538 1.00 56.81 178 LEU A N 1
ATOM 1337 C CA . LEU A 1 178 ? 12.144 10.965 -13.544 1.00 56.81 178 LEU A CA 1
ATOM 1338 C C . LEU A 1 178 ? 12.277 11.699 -12.196 1.00 56.81 178 LEU A C 1
ATOM 1340 O O . LEU A 1 178 ? 12.494 11.095 -11.148 1.00 56.81 178 LEU A O 1
ATOM 1344 N N . LYS A 1 179 ? 12.190 13.038 -12.235 1.00 51.00 179 LYS A N 1
ATOM 1345 C CA . LYS A 1 179 ? 12.448 13.940 -11.092 1.00 51.00 179 LYS A CA 1
ATOM 1346 C C . LYS A 1 179 ? 11.565 13.683 -9.864 1.00 51.00 179 LYS A C 1
ATOM 1348 O O . LYS A 1 179 ? 11.930 14.108 -8.772 1.00 51.00 179 LYS A O 1
ATOM 1353 N N . ASP A 1 180 ? 10.451 12.978 -10.030 1.00 54.81 180 ASP A N 1
ATOM 1354 C CA . ASP A 1 180 ? 9.418 12.859 -8.998 1.00 54.81 180 ASP A CA 1
ATOM 1355 C C . ASP A 1 180 ? 9.546 11.597 -8.124 1.00 54.81 180 ASP A C 1
ATOM 1357 O O . ASP A 1 180 ? 8.776 11.417 -7.181 1.00 54.81 180 ASP A O 1
ATOM 1361 N N . TRP A 1 181 ? 10.498 10.698 -8.413 1.00 59.06 181 TRP A N 1
ATOM 1362 C CA . TRP A 1 181 ? 10.558 9.375 -7.768 1.00 59.06 181 TRP A CA 1
ATOM 1363 C C . TRP A 1 181 ? 11.704 9.215 -6.751 1.00 59.06 181 TRP A C 1
ATOM 1365 O O . TRP A 1 181 ? 11.791 8.173 -6.099 1.00 59.06 181 TRP A O 1
ATOM 1375 N N . GLY A 1 182 ? 12.526 10.250 -6.547 1.00 59.59 182 GLY A N 1
ATOM 1376 C CA . GLY A 1 182 ? 13.635 10.260 -5.582 1.00 59.59 182 GLY A CA 1
ATOM 1377 C C . GLY A 1 182 ? 14.953 9.704 -6.135 1.00 59.59 182 GLY A C 1
ATOM 1378 O O . GLY A 1 182 ? 15.086 9.494 -7.337 1.00 59.59 182 GLY A O 1
ATOM 1379 N N . GLU A 1 183 ? 15.937 9.498 -5.256 1.00 56.28 183 GLU A N 1
ATOM 1380 C CA . GLU A 1 183 ? 17.268 8.981 -5.613 1.00 56.28 183 GLU A CA 1
ATOM 1381 C C . GLU A 1 183 ? 17.170 7.522 -6.085 1.00 56.28 183 GLU A C 1
ATOM 1383 O O . GLU A 1 183 ? 16.698 6.645 -5.356 1.00 56.28 183 GLU A O 1
ATOM 1388 N N . ALA A 1 184 ? 17.598 7.258 -7.321 1.00 57.97 184 ALA A N 1
ATOM 1389 C CA . ALA A 1 184 ? 17.721 5.904 -7.840 1.00 57.97 184 ALA A CA 1
ATOM 1390 C C . ALA A 1 184 ? 19.055 5.311 -7.368 1.00 57.97 184 ALA A C 1
ATOM 1392 O O . ALA A 1 184 ? 20.118 5.868 -7.634 1.00 57.97 184 ALA A O 1
ATOM 1393 N N . GLY A 1 185 ? 19.010 4.163 -6.689 1.00 61.84 185 GLY A N 1
ATOM 1394 C CA . GLY A 1 185 ? 20.220 3.405 -6.371 1.00 61.84 185 GLY A CA 1
ATOM 1395 C C . GLY A 1 185 ? 20.914 2.873 -7.633 1.00 61.84 185 GLY A C 1
ATOM 1396 O O . GLY A 1 185 ? 20.333 2.861 -8.726 1.00 61.84 185 GLY A O 1
ATOM 1397 N N . ALA A 1 186 ? 22.149 2.383 -7.473 1.00 70.44 186 ALA A N 1
ATOM 1398 C CA . ALA A 1 186 ? 22.892 1.742 -8.558 1.00 70.44 186 ALA A CA 1
ATOM 1399 C C . ALA A 1 186 ? 22.049 0.650 -9.240 1.00 70.44 186 ALA A C 1
ATOM 1401 O O . ALA A 1 186 ? 21.296 -0.069 -8.580 1.00 70.44 186 ALA A O 1
ATOM 1402 N N . VAL A 1 187 ? 22.166 0.547 -10.566 1.00 76.81 187 VAL A N 1
ATOM 1403 C CA . VAL A 1 187 ? 21.428 -0.442 -11.362 1.00 76.81 187 VAL A CA 1
ATOM 1404 C C . VAL A 1 187 ? 21.737 -1.847 -10.847 1.00 76.81 187 VAL A C 1
ATOM 1406 O O . VAL A 1 187 ? 22.897 -2.259 -10.795 1.00 76.81 187 VAL A O 1
ATOM 1409 N N . ASP A 1 188 ? 20.688 -2.584 -10.486 1.00 80.75 188 ASP A N 1
ATOM 1410 C CA . ASP A 1 188 ? 20.798 -3.973 -10.057 1.00 80.75 188 ASP A CA 1
ATOM 1411 C C . ASP A 1 188 ? 20.684 -4.894 -11.280 1.00 80.75 188 ASP A C 1
ATOM 1413 O O . ASP A 1 188 ? 19.638 -4.986 -11.929 1.00 80.75 188 ASP A O 1
ATOM 1417 N N . ALA A 1 189 ? 21.780 -5.581 -11.603 1.00 83.38 189 ALA A N 1
ATOM 1418 C CA . ALA A 1 189 ? 21.848 -6.499 -12.735 1.00 83.38 189 ALA A CA 1
ATOM 1419 C C . ALA A 1 189 ? 20.860 -7.673 -12.617 1.00 83.38 189 ALA A C 1
ATOM 1421 O O . ALA A 1 189 ? 20.442 -8.225 -13.637 1.00 83.38 189 ALA A O 1
ATOM 1422 N N . GLU A 1 190 ? 20.475 -8.066 -11.400 1.00 86.38 190 GLU A N 1
ATOM 1423 C CA . GLU A 1 190 ? 19.485 -9.114 -11.190 1.00 86.38 190 GLU A CA 1
ATOM 1424 C C . GLU A 1 190 ? 18.089 -8.636 -11.589 1.00 86.38 190 GLU A C 1
ATOM 1426 O O . GLU A 1 190 ? 17.410 -9.342 -12.334 1.00 86.38 190 GLU A O 1
ATOM 1431 N N . ILE A 1 191 ? 17.700 -7.418 -11.195 1.00 84.94 191 ILE A N 1
ATOM 1432 C CA . ILE A 1 191 ? 16.429 -6.805 -11.615 1.00 84.94 191 ILE A CA 1
ATOM 1433 C C . ILE A 1 191 ? 16.371 -6.708 -13.141 1.00 84.94 191 ILE A C 1
ATOM 1435 O O . ILE A 1 191 ? 15.388 -7.128 -13.747 1.00 84.94 191 ILE A O 1
ATOM 1439 N N . VAL A 1 192 ? 17.445 -6.233 -13.778 1.00 86.69 192 VAL A N 1
ATOM 1440 C CA . VAL A 1 192 ? 17.534 -6.155 -15.246 1.00 86.69 192 VAL A CA 1
ATOM 1441 C C . VAL A 1 192 ? 17.337 -7.527 -15.885 1.00 86.69 192 VAL A C 1
ATOM 1443 O O . VAL A 1 192 ? 16.561 -7.658 -16.829 1.00 86.69 192 VAL A O 1
ATOM 1446 N N . ARG A 1 193 ? 17.990 -8.565 -15.348 1.00 87.06 193 ARG A N 1
ATOM 1447 C CA . ARG A 1 193 ? 17.853 -9.937 -15.849 1.00 87.06 193 ARG A CA 1
ATOM 1448 C C . ARG A 1 193 ? 16.431 -10.472 -15.706 1.00 87.06 193 ARG A C 1
ATOM 1450 O O . ARG A 1 193 ? 16.012 -11.241 -16.557 1.00 87.06 193 ARG A O 1
ATOM 1457 N N . MET A 1 194 ? 15.715 -10.131 -14.636 1.00 87.62 194 MET A N 1
ATOM 1458 C CA . MET A 1 194 ? 14.341 -10.606 -14.461 1.00 87.62 194 MET A CA 1
ATOM 1459 C C . MET A 1 194 ? 13.343 -9.907 -15.395 1.00 87.62 194 MET A C 1
ATOM 1461 O O . MET A 1 194 ? 12.317 -10.490 -15.726 1.00 87.62 194 MET A O 1
ATOM 1465 N N . LEU A 1 195 ? 13.635 -8.668 -15.795 1.00 86.50 195 LEU A N 1
ATOM 1466 C CA . LEU A 1 195 ? 12.766 -7.842 -16.638 1.00 86.50 195 LEU A CA 1
ATOM 1467 C C . LEU A 1 195 ? 13.065 -7.960 -18.146 1.00 86.50 195 LEU A C 1
ATOM 1469 O O . LEU A 1 195 ? 12.341 -7.364 -18.944 1.00 86.50 195 LEU A O 1
ATOM 1473 N N . THR A 1 196 ? 14.131 -8.680 -18.524 1.00 84.62 196 THR A N 1
ATOM 1474 C CA . THR A 1 196 ? 14.535 -8.957 -19.918 1.00 84.62 196 THR A CA 1
ATOM 1475 C C . THR A 1 196 ? 13.987 -10.301 -20.382 1.00 84.62 196 THR A C 1
ATOM 1477 O O . THR A 1 196 ? 13.468 -10.358 -21.519 1.00 84.62 196 THR A O 1
#

pLDDT: mean 81.81, std 13.99, range [36.78, 94.94]

Secondary structure (DSSP, 8-state):
--GGGTTSHHHHHHHTT-HHHHHHHHHTT-S--HHHHHHTT-HHHHHHHHHH-TT-SS-SSTTTTHHHHHHHHTT-HHHHHHHHHTT--TT-B-TTS-BHHHHHHHTT-HHHHHHHHHTT--TT---TTS--HHHHHHHTT-HHHHHHHHHTT--TT-B-TTS-BHHHHHH--TTSS-TTS-PPPSP-HHHHHHH-

Foldseek 3Di:
DPCVQCVDQLNVCLVVVVLVSNLVCVVVPNVDDLLNCLLVLVQSSVVSVLVNCVPDCPDDDLCSQRNLLSNLLNQNQVSNVVSVVSPRDLCDAHPQQDGSLLSNLLNVNVVNNVVSLVSPHDQCGATNQQDGSLLLNLQQVPLVSNVVSVVSPHDQCRAGNVRDGSLNSLCDQAPPPPVPNDHGDDRDVSSNVVSD

Radius of gyration: 18.86 Å; chains: 1; bounding box: 46×32×52 Å